Protein AF-A0A3A5LLG8-F1 (afdb_monomer_lite)

Organism: NCBI:txid70611

pLDDT: mean 81.17, std 17.52, range [29.86, 97.25]

Radius of gyration: 22.73 Å; chains: 1; bounding box: 65×47×62 Å

Secondary structure (DSSP, 8-state):
--EEEETTEEEEE--SS-SSTTSGGGS-GGGEEEPPP-TTS--EEEEHHHHHHHHHHHS---BTTSSS-BPPPHHHHHHHHHH-HHHHHHHHHHHHHHHHHHHHS-HHHHHHHHHHHHT-SSS---HHHHHHHHTTS-HHHHHHHHHTT--HHHHHHHHHHHHHHHHHHHS-HHHHHHHHTSTTHHHHHHHTT--S-HHHHTTS-GGGHHHHHHHHHHHHHHHHHHHHHHHHHHHHHSPPS-------PPPP------

Sequence (258 aa):
MPELQYKGEAVVVANEETTEADWVSDIPPRELFISNANPLGQRFAFSLAEIDAYVKEHNQLVNFYNIPRSAFSVSEMSELIQRSAVIARFIERFVHESQRSASLISAETIHHMAFLVNHSAQVIEDPLFIKEIKQKYTEEELEDLQDNGISIHDLGRGMAFQQFKTHYQTLSAEEQQAIDQFPGVPQQLQHYGLKNSLKTLFQLQGEACLGGSAGICREIIERIKLFERAKEALMQMTPADEVKDSDTEGTIRYRNAL

Structure (mmCIF, N/CA/C/O backbone):
data_AF-A0A3A5LLG8-F1
#
_entry.id   AF-A0A3A5LLG8-F1
#
loop_
_atom_site.group_PDB
_atom_site.id
_atom_site.type_symbol
_atom_site.label_atom_id
_atom_site.label_alt_id
_atom_site.label_comp_id
_atom_site.label_asym_id
_atom_site.label_entity_id
_atom_site.label_seq_id
_atom_site.pdbx_PDB_ins_code
_atom_site.Cartn_x
_atom_site.Cartn_y
_atom_site.Cartn_z
_atom_site.occupancy
_atom_site.B_iso_or_equiv
_atom_site.auth_seq_id
_atom_site.auth_comp_id
_atom_site.auth_asym_id
_atom_site.auth_atom_id
_atom_site.pdbx_PDB_model_num
ATOM 1 N N . MET A 1 1 ? -1.964 -19.333 -20.992 1.00 61.25 1 MET A N 1
ATOM 2 C CA . MET A 1 1 ? -1.078 -18.171 -21.202 1.00 61.25 1 MET A CA 1
ATOM 3 C C . MET A 1 1 ? 0.191 -18.696 -21.847 1.00 61.25 1 MET A C 1
ATOM 5 O O . MET A 1 1 ? 0.611 -19.777 -21.445 1.00 61.25 1 MET A O 1
ATOM 9 N N . PRO A 1 2 ? 0.734 -18.037 -22.877 1.00 66.62 2 PRO A N 1
ATOM 10 C CA . PRO A 1 2 ? 1.989 -18.466 -23.483 1.00 66.62 2 PRO A CA 1
ATOM 11 C C . PRO A 1 2 ? 3.121 -18.439 -22.451 1.00 66.62 2 PRO A C 1
ATOM 13 O O . PRO A 1 2 ? 3.115 -17.621 -21.531 1.00 66.62 2 PRO A O 1
ATOM 16 N N . GLU A 1 3 ? 4.073 -19.357 -22.600 1.00 69.94 3 GLU A N 1
ATOM 17 C CA . GLU A 1 3 ? 5.223 -19.497 -21.707 1.00 69.94 3 GLU A CA 1
ATOM 18 C C . GLU A 1 3 ? 6.526 -19.287 -22.481 1.00 69.94 3 GLU A C 1
ATOM 20 O O . GLU A 1 3 ? 6.691 -19.792 -23.595 1.00 69.94 3 GLU A O 1
ATOM 25 N N . LEU A 1 4 ? 7.476 -18.577 -21.875 1.00 76.19 4 LEU A N 1
ATOM 26 C CA . LEU A 1 4 ? 8.841 -18.439 -22.385 1.00 76.19 4 LEU A CA 1
ATOM 27 C C . LEU A 1 4 ? 9.844 -19.091 -21.433 1.00 76.19 4 LEU A C 1
ATOM 29 O O . LEU A 1 4 ? 9.579 -19.250 -20.243 1.00 76.19 4 LEU A O 1
ATOM 33 N N . GLN A 1 5 ? 11.008 -19.476 -21.956 1.00 77.31 5 GLN A N 1
ATOM 34 C CA . GLN A 1 5 ? 12.105 -20.001 -21.144 1.00 77.31 5 GLN A CA 1
ATOM 35 C C . GLN A 1 5 ? 13.053 -18.867 -20.761 1.00 77.31 5 GLN A C 1
ATOM 37 O O . GLN A 1 5 ? 13.704 -18.278 -21.626 1.00 77.31 5 GLN A O 1
ATOM 42 N N . TYR A 1 6 ? 13.176 -18.595 -19.466 1.00 72.00 6 TYR A N 1
ATOM 43 C CA . TYR A 1 6 ? 14.110 -17.608 -18.932 1.00 72.00 6 TYR A CA 1
ATOM 44 C C . TYR A 1 6 ? 14.954 -18.246 -17.837 1.00 72.00 6 TYR A C 1
ATOM 46 O O . TYR A 1 6 ? 14.428 -18.755 -16.854 1.00 72.00 6 TYR A O 1
ATOM 54 N N . LYS A 1 7 ? 16.279 -18.257 -18.028 1.00 77.69 7 LYS A N 1
ATOM 55 C CA . LYS A 1 7 ? 17.243 -18.878 -17.098 1.00 77.69 7 LYS A CA 1
ATOM 56 C C . LYS A 1 7 ? 16.903 -20.337 -16.725 1.00 77.69 7 LYS A C 1
ATOM 58 O O . LYS A 1 7 ? 17.224 -20.788 -15.634 1.00 77.69 7 LYS A O 1
ATOM 63 N N . GLY A 1 8 ? 16.293 -21.080 -17.653 1.00 75.38 8 GLY A N 1
ATOM 64 C CA . GLY A 1 8 ? 15.898 -22.481 -17.455 1.00 75.38 8 GLY A CA 1
ATOM 65 C C . GLY A 1 8 ? 14.559 -22.683 -16.738 1.00 75.38 8 GLY A C 1
ATOM 66 O O . GLY A 1 8 ? 14.197 -23.824 -16.465 1.00 75.38 8 GLY A O 1
ATOM 67 N N . GLU A 1 9 ? 13.824 -21.607 -16.453 1.00 76.19 9 GLU A N 1
ATOM 68 C CA . GLU A 1 9 ? 12.501 -21.646 -15.833 1.00 76.19 9 GLU A CA 1
ATOM 69 C C . GLU A 1 9 ? 11.419 -21.242 -16.844 1.00 76.19 9 GLU A C 1
ATOM 71 O O . GLU A 1 9 ? 11.635 -20.380 -17.703 1.00 76.19 9 GLU A O 1
ATOM 76 N N . ALA A 1 10 ? 10.247 -21.875 -16.739 1.00 78.69 10 ALA A N 1
ATOM 77 C CA . ALA A 1 10 ? 9.062 -21.472 -17.485 1.00 78.69 10 ALA A CA 1
ATOM 78 C C . ALA A 1 10 ? 8.481 -20.194 -16.866 1.00 78.69 10 ALA A C 1
ATOM 80 O O . ALA A 1 10 ? 8.235 -20.130 -15.661 1.00 78.69 10 ALA A O 1
ATOM 81 N N . VAL A 1 11 ? 8.275 -19.177 -17.696 1.00 75.56 11 VAL A N 1
ATOM 82 C CA . VAL A 1 11 ? 7.734 -17.878 -17.295 1.00 75.56 11 VAL A CA 1
ATOM 83 C C . VAL A 1 11 ? 6.425 -17.651 -18.020 1.00 75.56 11 VAL A C 1
ATOM 85 O O . VAL A 1 11 ? 6.377 -17.746 -19.247 1.00 75.56 11 VAL A O 1
ATOM 88 N N . VAL A 1 12 ? 5.381 -17.325 -17.262 1.00 76.50 12 VAL A N 1
ATOM 89 C CA . VAL A 1 12 ? 4.055 -17.037 -17.802 1.00 76.50 12 VAL A CA 1
ATOM 90 C C . VAL A 1 12 ? 4.061 -15.632 -18.380 1.00 76.50 12 VAL A C 1
ATOM 92 O O . VAL A 1 12 ? 4.369 -14.677 -17.674 1.00 76.50 12 VAL A O 1
ATOM 95 N N . VAL A 1 13 ? 3.710 -15.481 -19.651 1.00 71.81 13 VAL A N 1
ATOM 96 C CA . VAL A 1 13 ? 3.617 -14.153 -20.256 1.00 71.81 13 VAL A CA 1
ATOM 97 C C . VAL A 1 13 ? 2.194 -13.621 -20.093 1.00 71.81 13 VAL A C 1
ATOM 99 O O . VAL A 1 13 ? 1.228 -14.282 -20.487 1.00 71.81 13 VAL A O 1
ATOM 102 N N . ALA A 1 14 ? 2.075 -12.453 -19.468 1.00 70.12 14 ALA A N 1
ATOM 103 C CA . ALA A 1 14 ? 0.833 -11.805 -19.072 1.00 70.12 14 ALA A CA 1
ATOM 104 C C . ALA A 1 14 ? 0.675 -10.430 -19.740 1.00 70.12 14 ALA A C 1
ATOM 106 O O . ALA A 1 14 ? 1.663 -9.784 -20.083 1.00 70.12 14 ALA A O 1
ATOM 107 N N . ASN A 1 15 ? -0.582 -10.037 -19.952 1.00 66.81 15 ASN A N 1
ATOM 108 C CA . ASN A 1 15 ? -1.003 -8.763 -20.533 1.00 66.81 15 ASN A CA 1
ATOM 109 C C . ASN A 1 15 ? -2.365 -8.385 -19.911 1.00 66.81 15 ASN A C 1
ATOM 111 O O . ASN A 1 15 ? -3.280 -9.212 -19.963 1.00 66.81 15 ASN A O 1
ATOM 115 N N . GLU A 1 16 ? -2.517 -7.201 -19.310 1.00 61.72 16 GLU A N 1
ATOM 116 C CA . GLU A 1 16 ? -3.817 -6.648 -18.888 1.00 61.72 16 GLU A CA 1
ATOM 117 C C . GLU A 1 16 ? -4.637 -6.151 -20.095 1.00 61.72 16 GLU A C 1
ATOM 119 O O . GLU A 1 16 ? -5.866 -6.182 -20.036 1.00 61.72 16 GLU A O 1
ATOM 124 N N . GLU A 1 17 ? -4.007 -5.755 -21.210 1.00 49.59 17 GLU A N 1
ATOM 125 C CA . GLU A 1 17 ? -4.691 -5.075 -22.327 1.00 49.59 17 GLU A CA 1
ATOM 126 C C . GLU A 1 17 ? -5.349 -5.993 -23.374 1.00 49.59 17 GLU A C 1
ATOM 128 O O . GLU A 1 17 ? -6.098 -5.505 -24.221 1.00 49.59 17 GLU A O 1
ATOM 133 N N . THR A 1 18 ? -5.154 -7.316 -23.347 1.00 41.69 18 THR A N 1
ATOM 134 C CA . THR A 1 18 ? -5.745 -8.202 -24.369 1.00 41.69 18 THR A CA 1
ATOM 135 C C . THR A 1 18 ? -6.615 -9.294 -23.763 1.00 41.69 18 THR A C 1
ATOM 137 O O . THR A 1 18 ? -6.140 -10.328 -23.301 1.00 41.69 18 THR A O 1
ATOM 140 N N . THR A 1 19 ? -7.927 -9.106 -23.892 1.00 38.03 19 THR A N 1
ATOM 141 C CA . THR A 1 19 ? -8.942 -10.173 -23.835 1.00 38.03 19 THR A CA 1
ATOM 142 C C . THR A 1 19 ? -8.793 -11.206 -24.967 1.00 38.03 19 THR A C 1
ATOM 144 O O . THR A 1 19 ? -9.535 -12.185 -25.001 1.00 38.03 19 THR A O 1
ATOM 147 N N . GLU A 1 20 ? -7.812 -11.043 -25.858 1.00 37.66 20 GLU A N 1
ATOM 148 C CA . GLU A 1 20 ? -7.491 -11.965 -26.945 1.00 37.66 20 GLU A CA 1
ATOM 149 C C . GLU A 1 20 ? -6.100 -12.576 -26.728 1.00 37.66 20 GLU A C 1
ATOM 151 O O . GLU A 1 20 ? -5.102 -11.877 -26.575 1.00 37.66 20 GLU A O 1
ATOM 156 N N . ALA A 1 21 ? -6.029 -13.906 -26.703 1.00 41.78 21 ALA A N 1
ATOM 157 C CA . ALA A 1 21 ? -4.831 -14.683 -26.388 1.00 41.78 21 ALA A CA 1
ATOM 158 C C . ALA A 1 21 ? -3.701 -14.596 -27.443 1.00 41.78 21 ALA A C 1
ATOM 160 O O . ALA A 1 21 ? -2.666 -15.241 -27.273 1.00 41.78 21 ALA A O 1
ATOM 161 N N . ASP A 1 22 ? -3.874 -13.800 -28.501 1.00 40.59 22 ASP A N 1
ATOM 162 C CA . ASP A 1 22 ? -3.131 -13.945 -29.758 1.00 40.59 22 ASP A CA 1
ATOM 163 C C . ASP A 1 22 ? -1.940 -12.980 -29.951 1.00 40.59 22 ASP A C 1
ATOM 165 O O . ASP A 1 22 ? -1.273 -13.059 -30.973 1.00 40.59 22 ASP A O 1
ATOM 169 N N . TRP A 1 23 ? -1.612 -12.099 -28.994 1.00 51.88 23 TRP A N 1
ATOM 170 C CA . TRP A 1 23 ? -0.642 -11.001 -29.238 1.00 51.88 23 TRP A CA 1
ATOM 171 C C . TRP A 1 23 ? 0.602 -11.021 -28.341 1.00 51.88 23 TRP A C 1
ATOM 173 O O . TRP A 1 23 ? 1.495 -10.184 -28.453 1.00 51.88 23 TRP A O 1
ATOM 183 N N . VAL A 1 24 ? 0.695 -11.999 -27.444 1.00 52.72 24 VAL A N 1
ATOM 184 C CA . VAL A 1 24 ? 1.778 -12.073 -26.456 1.00 52.72 24 VAL A CA 1
ATOM 185 C C . VAL A 1 24 ? 3.057 -12.705 -27.037 1.00 52.72 24 VAL A C 1
ATOM 187 O O . VAL A 1 24 ? 4.159 -12.437 -26.560 1.00 52.72 24 VAL A O 1
ATOM 190 N N . SER A 1 25 ? 2.938 -13.507 -28.103 1.00 55.09 25 SER A N 1
ATOM 191 C CA . SER A 1 25 ? 4.073 -14.090 -28.839 1.00 55.09 25 SER A CA 1
ATOM 192 C C . SER A 1 25 ? 4.844 -13.085 -29.699 1.00 55.09 25 SER A C 1
ATOM 194 O O . SER A 1 25 ? 5.973 -13.381 -30.092 1.00 55.09 25 SER A O 1
ATOM 196 N N . ASP A 1 26 ? 4.260 -11.914 -29.965 1.00 63.91 26 ASP A N 1
ATOM 197 C CA . ASP A 1 26 ? 4.810 -10.921 -30.894 1.00 63.91 26 ASP A CA 1
ATOM 198 C C . ASP A 1 26 ? 5.627 -9.827 -30.195 1.00 63.91 26 ASP A C 1
ATOM 200 O O . ASP A 1 26 ? 6.306 -9.048 -30.865 1.00 63.91 26 ASP A O 1
ATOM 204 N N . ILE A 1 27 ? 5.612 -9.777 -28.857 1.00 66.94 27 ILE A N 1
ATOM 205 C CA . ILE A 1 27 ? 6.431 -8.827 -28.100 1.00 66.94 27 ILE A CA 1
ATOM 206 C C . ILE A 1 27 ? 7.894 -9.292 -28.158 1.00 66.94 27 ILE A C 1
ATOM 208 O O . ILE A 1 27 ? 8.220 -10.382 -27.668 1.00 66.94 27 ILE A O 1
ATOM 212 N N . PRO A 1 28 ? 8.816 -8.484 -28.711 1.00 72.25 28 PRO A N 1
ATOM 213 C CA . PRO A 1 28 ? 10.230 -8.829 -28.736 1.00 72.25 28 PRO A CA 1
ATOM 214 C C . PRO A 1 28 ? 10.766 -9.072 -27.313 1.00 72.25 28 PRO A C 1
ATOM 216 O O . PRO A 1 28 ? 10.485 -8.273 -26.422 1.00 72.25 28 PRO A O 1
ATOM 219 N N . PRO A 1 29 ? 11.621 -10.086 -27.067 1.00 71.62 29 PRO A N 1
ATOM 220 C CA . PRO A 1 29 ? 12.170 -10.363 -25.733 1.00 71.62 29 PRO A CA 1
ATOM 221 C C . PRO A 1 29 ? 12.794 -9.162 -25.023 1.00 71.62 29 PRO A C 1
ATOM 223 O O . PRO A 1 29 ? 12.688 -9.021 -23.811 1.00 71.62 29 PRO A O 1
ATOM 226 N N . ARG A 1 30 ? 13.431 -8.273 -25.790 1.00 77.06 30 ARG A N 1
ATOM 227 C CA . ARG A 1 30 ? 14.054 -7.041 -25.285 1.00 77.06 30 ARG A CA 1
ATOM 228 C C . ARG A 1 30 ? 13.042 -6.022 -24.741 1.00 77.06 30 ARG A C 1
ATOM 230 O O . ARG A 1 30 ? 13.437 -5.086 -24.054 1.00 77.06 30 ARG A O 1
ATOM 237 N N . GLU A 1 31 ? 11.767 -6.173 -25.081 1.00 80.31 31 GLU A N 1
ATOM 238 C CA . GLU A 1 31 ? 10.648 -5.315 -24.672 1.00 80.31 31 GLU A CA 1
ATOM 239 C C . GLU A 1 31 ? 9.836 -5.957 -23.535 1.00 80.31 31 GLU A C 1
ATOM 241 O O . GLU A 1 31 ? 9.027 -5.280 -22.905 1.00 80.31 31 GLU A O 1
ATOM 246 N N . LEU A 1 32 ? 10.112 -7.225 -23.203 1.00 84.00 32 LEU A N 1
ATOM 247 C CA . LEU A 1 32 ? 9.536 -7.908 -22.049 1.00 84.00 32 LEU A CA 1
ATOM 248 C C . LEU A 1 32 ? 10.326 -7.597 -20.779 1.00 84.00 32 LEU A C 1
ATOM 250 O O . LEU A 1 32 ? 11.553 -7.731 -20.733 1.00 84.00 32 LEU A O 1
ATOM 254 N N . PHE A 1 33 ? 9.620 -7.216 -19.727 1.00 86.69 33 PHE A N 1
ATOM 255 C CA . PHE A 1 33 ? 10.119 -7.221 -18.363 1.00 86.69 33 PHE A CA 1
ATOM 256 C C . PHE A 1 33 ? 9.709 -8.529 -17.686 1.00 86.69 33 PHE A C 1
ATOM 258 O O . PHE A 1 33 ? 8.577 -8.974 -17.853 1.00 86.69 33 PHE A O 1
ATOM 265 N N . ILE A 1 34 ? 10.623 -9.151 -16.940 1.00 85.12 34 ILE A N 1
ATOM 266 C CA . ILE A 1 34 ? 10.374 -10.427 -16.261 1.00 85.12 34 ILE A CA 1
ATOM 267 C C . ILE A 1 34 ? 10.455 -10.202 -14.759 1.00 85.12 34 ILE A C 1
ATOM 269 O O . ILE A 1 34 ? 11.513 -9.859 -14.235 1.00 85.12 34 ILE A O 1
ATOM 273 N N . SER A 1 35 ? 9.351 -10.449 -14.061 1.00 83.31 35 SER A N 1
ATOM 274 C CA . SER A 1 35 ? 9.301 -10.336 -12.613 1.00 83.31 35 SER A CA 1
ATOM 275 C C . SER A 1 35 ? 10.149 -11.407 -11.922 1.00 83.31 35 SER A C 1
ATOM 277 O O . SER A 1 35 ? 10.393 -12.522 -12.411 1.00 83.31 35 SER A O 1
ATOM 279 N N . ASN A 1 36 ? 10.541 -11.095 -10.698 1.00 84.12 36 ASN A N 1
ATOM 280 C CA . ASN A 1 36 ? 10.925 -12.087 -9.718 1.00 84.12 36 ASN A CA 1
ATOM 281 C C . ASN A 1 36 ? 9.776 -13.065 -9.471 1.00 84.12 36 ASN A C 1
ATOM 283 O O . ASN A 1 36 ? 8.605 -12.791 -9.752 1.00 84.12 36 ASN A O 1
ATOM 287 N N . ALA A 1 37 ? 10.144 -14.228 -8.941 1.00 81.62 37 ALA A N 1
ATOM 288 C CA . ALA A 1 37 ? 9.163 -15.208 -8.529 1.00 81.62 37 ALA A CA 1
ATOM 289 C C . ALA A 1 37 ? 8.302 -14.638 -7.390 1.00 81.62 37 ALA A C 1
ATOM 291 O O . ALA A 1 37 ? 8.824 -14.068 -6.427 1.00 81.62 37 ALA A O 1
ATOM 292 N N . ASN A 1 38 ? 6.987 -14.801 -7.498 1.00 77.75 38 ASN A N 1
ATOM 293 C CA . ASN A 1 38 ? 6.060 -14.516 -6.411 1.00 77.75 38 ASN A CA 1
ATOM 294 C C . ASN A 1 38 ? 6.224 -15.562 -5.274 1.00 77.75 38 ASN A C 1
ATOM 296 O O . ASN A 1 38 ? 6.971 -16.533 -5.427 1.00 77.75 38 ASN A O 1
ATOM 300 N N . PRO A 1 39 ? 5.519 -15.428 -4.134 1.00 73.75 39 PRO A N 1
ATOM 301 C CA . PRO A 1 39 ? 5.593 -16.405 -3.038 1.00 73.75 39 PRO A CA 1
ATOM 302 C C . PRO A 1 39 ? 5.204 -17.846 -3.415 1.00 73.75 39 PRO A C 1
ATOM 304 O O . PRO A 1 39 ? 5.531 -18.775 -2.683 1.00 73.75 39 PRO A O 1
ATOM 307 N N . LEU A 1 40 ? 4.517 -18.039 -4.546 1.00 78.62 40 LEU A N 1
ATOM 308 C CA . LEU A 1 40 ? 4.142 -19.346 -5.095 1.00 78.62 40 LEU A CA 1
ATOM 309 C C . LEU A 1 40 ? 5.187 -19.897 -6.081 1.00 78.62 40 LEU A C 1
ATOM 311 O O . LEU A 1 40 ? 4.968 -20.946 -6.684 1.00 78.62 40 LEU A O 1
ATOM 315 N N . GLY A 1 41 ? 6.311 -19.201 -6.273 1.00 79.00 41 GLY A N 1
ATOM 316 C CA . GLY A 1 41 ? 7.370 -19.590 -7.202 1.00 79.00 41 GLY A CA 1
ATOM 317 C C . GLY A 1 41 ? 7.078 -19.258 -8.669 1.00 79.00 41 GLY A C 1
ATOM 318 O O . GLY A 1 41 ? 7.818 -19.696 -9.544 1.00 79.00 41 GLY A O 1
ATOM 319 N N . GLN A 1 42 ? 6.018 -18.502 -8.963 1.00 78.31 42 GLN A N 1
ATOM 320 C CA . GLN A 1 42 ? 5.628 -18.168 -10.335 1.00 78.31 42 GLN A CA 1
ATOM 321 C C . GLN A 1 42 ? 6.293 -16.876 -10.799 1.00 78.31 42 GLN A C 1
ATOM 323 O O . GLN A 1 42 ? 6.337 -15.896 -10.054 1.00 78.31 42 GLN A O 1
ATOM 328 N N . ARG A 1 43 ? 6.759 -16.860 -12.050 1.00 81.81 43 ARG A N 1
ATOM 329 C CA . ARG A 1 43 ? 7.283 -15.667 -12.720 1.00 81.81 43 ARG A CA 1
ATOM 330 C C . ARG A 1 43 ? 6.334 -15.200 -13.804 1.00 81.81 43 ARG A C 1
ATOM 332 O O . ARG A 1 43 ? 5.780 -16.027 -14.534 1.00 81.81 43 ARG A O 1
ATOM 339 N N . PHE A 1 44 ? 6.257 -13.886 -13.952 1.00 80.25 44 PHE A N 1
ATOM 340 C CA . PHE A 1 44 ? 5.469 -13.242 -14.986 1.00 80.25 44 PHE A CA 1
ATOM 341 C C . PHE A 1 44 ? 6.372 -12.423 -15.900 1.00 80.25 44 PHE A C 1
ATOM 343 O O . PHE A 1 44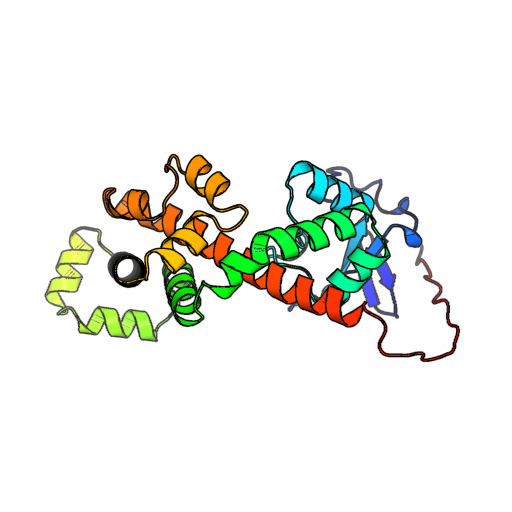 ? 7.299 -11.763 -15.437 1.00 80.25 44 PHE A O 1
ATOM 350 N N . ALA A 1 45 ? 6.106 -12.477 -17.198 1.00 80.75 45 ALA A N 1
ATOM 351 C CA . ALA A 1 45 ? 6.687 -11.579 -18.182 1.00 80.75 45 ALA A CA 1
ATOM 352 C C . ALA A 1 45 ? 5.596 -10.655 -18.721 1.00 80.75 45 ALA A C 1
ATOM 354 O O . ALA A 1 45 ? 4.503 -11.128 -19.015 1.00 80.75 45 ALA A O 1
ATOM 355 N N . PHE A 1 46 ? 5.883 -9.366 -18.857 1.00 80.62 46 PHE A N 1
ATOM 356 C CA . PHE A 1 46 ? 4.924 -8.362 -19.325 1.00 80.62 46 PHE A CA 1
ATOM 357 C C . PHE A 1 46 ? 5.616 -7.277 -20.142 1.00 80.62 46 PHE A C 1
ATOM 359 O O . PHE A 1 46 ? 6.836 -7.108 -20.079 1.00 80.62 46 PHE A O 1
ATOM 366 N N . SER A 1 47 ? 4.837 -6.564 -20.951 1.00 85.25 47 SER A N 1
ATOM 367 C CA . SER A 1 47 ? 5.356 -5.526 -21.839 1.00 85.25 47 SER A CA 1
ATOM 368 C C . SER A 1 47 ? 5.844 -4.320 -21.039 1.00 85.25 47 SER A C 1
ATOM 370 O O . SER A 1 47 ? 5.100 -3.751 -20.244 1.00 85.25 47 SER A O 1
ATOM 372 N N . LEU A 1 48 ? 7.072 -3.854 -21.284 1.00 85.50 48 LEU A N 1
ATOM 373 C CA . LEU A 1 48 ? 7.550 -2.605 -20.679 1.00 85.50 48 LEU A CA 1
ATOM 374 C C . LEU A 1 48 ? 6.683 -1.405 -21.097 1.00 85.50 48 LEU A C 1
ATOM 376 O O . LEU A 1 48 ? 6.464 -0.494 -20.302 1.00 85.50 48 LEU A O 1
ATOM 380 N N . ALA A 1 49 ? 6.153 -1.424 -22.325 1.00 86.50 49 ALA A N 1
ATOM 381 C CA . ALA A 1 49 ? 5.279 -0.368 -22.831 1.00 86.50 49 ALA A CA 1
ATOM 382 C C . ALA A 1 49 ? 3.946 -0.294 -22.069 1.00 86.50 49 ALA A C 1
ATOM 384 O O . ALA A 1 49 ? 3.401 0.793 -21.896 1.00 86.50 49 ALA A O 1
ATOM 385 N N . GLU A 1 50 ? 3.454 -1.431 -21.584 1.00 83.56 50 GLU A N 1
ATOM 386 C CA . GLU A 1 50 ? 2.239 -1.516 -20.776 1.00 83.56 50 GLU A CA 1
ATOM 387 C C . GLU A 1 50 ? 2.468 -0.929 -19.378 1.00 83.56 50 GLU A C 1
ATOM 389 O O . GLU A 1 50 ? 1.675 -0.119 -18.906 1.00 83.56 50 GLU A O 1
ATOM 394 N N . ILE A 1 51 ? 3.609 -1.237 -18.749 1.00 87.50 51 ILE A N 1
ATOM 395 C CA . ILE A 1 51 ? 3.990 -0.600 -17.479 1.00 87.50 51 ILE A CA 1
ATOM 396 C C . ILE A 1 51 ? 4.104 0.919 -17.671 1.00 87.50 51 ILE A C 1
ATOM 398 O O . ILE A 1 51 ? 3.603 1.693 -16.855 1.00 87.50 51 ILE A O 1
ATOM 402 N N . ASP A 1 52 ? 4.732 1.363 -18.763 1.00 89.00 52 ASP A N 1
ATOM 403 C CA . ASP A 1 52 ? 4.845 2.782 -19.106 1.00 89.00 52 ASP A CA 1
ATOM 404 C C . ASP A 1 52 ? 3.476 3.448 -19.295 1.00 89.00 52 ASP A C 1
ATOM 406 O O . ASP A 1 52 ? 3.287 4.590 -18.864 1.00 89.00 52 ASP A O 1
ATOM 410 N N . ALA A 1 53 ? 2.540 2.774 -19.968 1.00 88.31 53 ALA A N 1
ATOM 411 C CA . ALA A 1 53 ? 1.177 3.254 -20.172 1.00 88.31 53 ALA A CA 1
ATOM 412 C C . ALA A 1 53 ? 0.443 3.379 -18.833 1.00 88.31 53 ALA A C 1
ATOM 414 O O . ALA A 1 53 ? -0.057 4.461 -18.518 1.00 88.31 53 ALA A O 1
ATOM 415 N N . TYR A 1 54 ? 0.510 2.344 -17.994 1.00 87.81 54 TYR A N 1
ATOM 416 C CA . TYR A 1 54 ? -0.080 2.337 -16.658 1.00 87.81 54 TYR A CA 1
ATOM 417 C C . TYR A 1 54 ? 0.470 3.476 -15.783 1.00 87.81 54 TYR A C 1
ATOM 419 O O . TYR A 1 54 ? -0.287 4.209 -15.145 1.00 87.81 54 TYR A O 1
ATOM 427 N N . VAL A 1 55 ? 1.789 3.698 -15.791 1.00 89.94 55 VAL A N 1
ATOM 428 C CA . VAL A 1 55 ? 2.425 4.804 -15.053 1.00 89.94 55 VAL A CA 1
ATOM 429 C C . VAL A 1 55 ? 1.951 6.165 -15.569 1.00 89.94 55 VAL A C 1
ATOM 431 O O . VAL A 1 55 ? 1.727 7.074 -14.768 1.00 89.94 55 VAL A O 1
ATOM 434 N N . LYS A 1 56 ? 1.787 6.336 -16.886 1.00 88.56 56 LYS A N 1
ATOM 435 C CA . LYS A 1 56 ? 1.288 7.594 -17.470 1.00 88.56 56 LYS A CA 1
ATOM 436 C C . LYS A 1 56 ? -0.173 7.855 -17.116 1.00 88.56 56 LYS A C 1
ATOM 438 O O . LYS A 1 56 ? -0.509 9.002 -16.831 1.00 88.56 56 LYS A O 1
ATOM 443 N N . GLU A 1 57 ? -1.012 6.826 -17.154 1.00 88.12 57 GLU A N 1
ATOM 444 C CA . GLU A 1 57 ? -2.452 6.948 -16.925 1.00 88.12 57 GLU A CA 1
ATOM 445 C C . GLU A 1 57 ? -2.785 7.101 -15.440 1.00 88.12 57 GLU A C 1
ATOM 447 O O . GLU A 1 57 ? -3.526 8.003 -15.048 1.00 88.12 57 GLU A O 1
ATOM 452 N N . HIS A 1 58 ? -2.196 6.256 -14.595 1.00 84.44 58 HIS A N 1
ATOM 453 C CA . HIS A 1 58 ? -2.572 6.152 -13.187 1.00 84.44 58 HIS A CA 1
ATOM 454 C C . HIS A 1 58 ? -1.582 6.823 -12.235 1.00 84.44 58 HIS A C 1
ATOM 456 O O . HIS A 1 58 ? -1.875 6.949 -11.046 1.00 84.44 58 HIS A O 1
ATOM 462 N N . ASN A 1 59 ? -0.421 7.277 -12.725 1.00 85.50 59 ASN A N 1
ATOM 463 C CA . ASN A 1 59 ? 0.651 7.847 -11.899 1.00 85.50 59 ASN A CA 1
ATOM 464 C C . ASN A 1 59 ? 1.011 6.925 -10.717 1.00 85.50 59 ASN A C 1
ATOM 466 O O . ASN A 1 59 ? 1.132 7.355 -9.565 1.00 85.50 59 ASN A O 1
ATOM 470 N N . GLN A 1 60 ? 1.125 5.633 -11.016 1.00 85.62 60 GLN A N 1
ATOM 471 C CA . GLN A 1 60 ? 1.376 4.560 -10.064 1.00 85.62 60 GLN A CA 1
ATOM 472 C C . GLN A 1 60 ? 2.333 3.541 -10.676 1.00 85.62 60 GLN A C 1
ATOM 474 O O . GLN A 1 60 ? 2.246 3.246 -11.864 1.00 85.62 60 GLN A O 1
ATOM 479 N N . LEU A 1 61 ? 3.201 2.966 -9.841 1.00 88.50 61 LEU A N 1
ATOM 480 C CA . LEU A 1 61 ? 4.039 1.829 -10.207 1.00 88.50 61 LEU A CA 1
ATOM 481 C C . LEU A 1 61 ? 3.740 0.663 -9.262 1.00 88.50 61 LEU A C 1
ATOM 483 O O . LEU A 1 61 ? 4.180 0.650 -8.112 1.00 88.50 61 LEU A O 1
ATOM 487 N N . VAL A 1 62 ? 2.981 -0.310 -9.757 1.00 84.81 62 VAL A N 1
ATOM 488 C CA . VAL A 1 62 ? 2.589 -1.519 -9.027 1.00 84.81 62 VAL A CA 1
ATOM 489 C C . VAL A 1 62 ? 2.823 -2.739 -9.907 1.00 84.81 62 VAL A C 1
ATOM 491 O O . VAL A 1 62 ? 2.657 -2.677 -11.120 1.00 84.81 62 VAL A O 1
ATOM 494 N N . ASN A 1 63 ? 3.194 -3.857 -9.298 1.00 82.62 63 ASN A N 1
ATOM 495 C CA . ASN A 1 63 ? 3.193 -5.155 -9.949 1.00 82.62 63 ASN A CA 1
ATOM 496 C C . ASN A 1 63 ? 1.757 -5.695 -9.909 1.00 82.62 63 ASN A C 1
ATOM 498 O O . ASN A 1 63 ? 1.338 -6.332 -8.937 1.00 82.62 63 ASN A O 1
ATOM 502 N N . PHE A 1 64 ? 0.988 -5.371 -10.948 1.00 74.00 64 PHE A N 1
ATOM 503 C CA . PHE A 1 64 ? -0.420 -5.748 -11.070 1.00 74.00 64 PHE A CA 1
ATOM 504 C C . PHE A 1 64 ? -0.638 -7.227 -11.434 1.00 74.00 64 PHE A C 1
ATOM 506 O O . PHE A 1 64 ? -1.771 -7.700 -11.371 1.00 74.00 64 PHE A O 1
ATOM 513 N N . TYR A 1 65 ? 0.441 -7.970 -11.704 1.00 70.38 65 TYR A N 1
ATOM 514 C CA . TYR A 1 65 ? 0.430 -9.408 -11.991 1.00 70.38 65 TYR A CA 1
ATOM 515 C C . TYR A 1 65 ? 0.629 -10.296 -10.758 1.00 70.38 65 TYR A C 1
ATOM 517 O O . TYR A 1 65 ? 0.381 -11.500 -10.811 1.00 70.38 65 TYR A O 1
ATOM 525 N N . ASN A 1 66 ? 1.020 -9.712 -9.624 1.00 71.88 66 ASN A N 1
ATOM 526 C CA . ASN A 1 66 ? 0.960 -10.393 -8.338 1.00 71.88 66 ASN A CA 1
ATOM 527 C C . ASN A 1 66 ? -0.437 -10.236 -7.727 1.00 71.88 66 ASN A C 1
ATOM 529 O O . ASN A 1 66 ? -1.029 -9.159 -7.768 1.00 71.88 66 ASN A O 1
ATOM 533 N N . ILE A 1 67 ? -0.954 -11.308 -7.122 1.00 64.62 67 ILE A N 1
ATOM 534 C CA . ILE A 1 67 ? -2.169 -11.266 -6.302 1.00 64.62 67 ILE A CA 1
ATOM 535 C C . ILE A 1 67 ? -1.763 -11.597 -4.859 1.00 64.62 67 ILE A C 1
ATOM 537 O O . ILE A 1 67 ? -1.318 -12.719 -4.608 1.00 64.62 67 ILE A O 1
ATOM 541 N N . PRO A 1 68 ? -1.902 -10.654 -3.906 1.00 68.81 68 PRO A N 1
ATOM 542 C CA . PRO A 1 68 ? -2.380 -9.276 -4.077 1.00 68.81 68 PRO A CA 1
ATOM 543 C C . PRO A 1 68 ? -1.388 -8.386 -4.850 1.00 68.81 68 PRO A C 1
ATOM 545 O O . PRO A 1 68 ? -0.179 -8.621 -4.802 1.00 68.81 68 PRO A O 1
ATOM 548 N N . ARG A 1 69 ? -1.906 -7.342 -5.521 1.00 75.94 69 ARG A N 1
ATOM 549 C CA . ARG A 1 69 ? -1.080 -6.345 -6.223 1.00 75.94 69 ARG A CA 1
ATOM 550 C C . ARG A 1 69 ? -0.107 -5.717 -5.228 1.00 75.94 69 ARG A C 1
ATOM 552 O O . ARG A 1 69 ? -0.526 -5.263 -4.164 1.00 75.94 69 ARG A O 1
ATOM 559 N N . SER A 1 70 ? 1.177 -5.695 -5.565 1.00 76.12 70 SER A N 1
ATOM 560 C CA . SER A 1 70 ? 2.241 -5.241 -4.662 1.00 76.12 70 SER A CA 1
ATOM 561 C C . SER A 1 70 ? 3.196 -4.292 -5.369 1.00 76.12 70 SER A C 1
ATOM 563 O O . SER A 1 70 ? 3.294 -4.309 -6.591 1.00 76.12 70 SER A O 1
ATOM 565 N N . ALA A 1 71 ? 3.984 -3.514 -4.630 1.00 83.25 71 ALA A N 1
ATOM 566 C CA . ALA A 1 71 ? 5.150 -2.863 -5.226 1.00 83.25 71 ALA A CA 1
ATOM 567 C C . ALA A 1 71 ? 6.131 -3.913 -5.798 1.00 83.25 71 ALA A C 1
ATOM 569 O O . ALA A 1 71 ? 6.240 -5.025 -5.263 1.00 83.25 71 ALA A O 1
ATOM 570 N N . PHE A 1 72 ? 6.868 -3.542 -6.847 1.00 88.56 72 PHE A N 1
ATOM 571 C CA . PHE A 1 72 ? 8.019 -4.301 -7.357 1.00 88.56 72 PHE A CA 1
ATOM 572 C C . PHE A 1 72 ? 9.100 -4.461 -6.276 1.00 88.56 72 PHE A C 1
ATOM 574 O O . PHE A 1 72 ? 9.140 -3.691 -5.315 1.00 88.56 72 PHE A O 1
ATOM 581 N N . SER A 1 73 ? 9.962 -5.467 -6.369 1.00 89.94 73 SER A N 1
ATOM 582 C CA . SER A 1 73 ? 11.166 -5.568 -5.540 1.00 89.94 73 SER A CA 1
ATOM 583 C C . SER A 1 73 ? 12.173 -4.473 -5.909 1.00 89.94 73 SER A C 1
ATOM 585 O O . SER A 1 73 ? 12.061 -3.826 -6.947 1.00 89.94 73 SER A O 1
ATOM 587 N N . VAL A 1 74 ? 13.198 -4.287 -5.077 1.00 91.44 74 VAL A N 1
ATOM 588 C CA . VAL A 1 74 ? 14.277 -3.326 -5.357 1.00 91.44 74 VAL A CA 1
ATOM 589 C C . VAL A 1 74 ? 15.003 -3.671 -6.661 1.00 91.44 74 VAL A C 1
ATOM 591 O O . VAL A 1 74 ? 15.193 -2.799 -7.498 1.00 91.44 74 VAL A O 1
ATOM 594 N N . SER A 1 75 ? 15.336 -4.949 -6.881 1.00 90.12 75 SER A N 1
ATOM 595 C CA . SER A 1 75 ? 16.000 -5.392 -8.115 1.00 90.12 75 SER A CA 1
ATOM 596 C C . SER A 1 75 ? 15.142 -5.177 -9.362 1.00 90.12 75 SER A C 1
ATOM 598 O O . SER A 1 75 ? 15.652 -4.732 -10.387 1.00 90.12 75 SER A O 1
ATOM 600 N N . GLU A 1 76 ? 13.838 -5.440 -9.260 1.00 90.56 76 GLU A N 1
ATOM 601 C CA . GLU A 1 76 ? 12.874 -5.173 -10.326 1.00 90.56 76 GLU A CA 1
ATOM 602 C C . GLU A 1 76 ? 12.768 -3.675 -10.620 1.00 90.56 76 GLU A C 1
ATOM 604 O O . GLU A 1 76 ? 12.802 -3.279 -11.780 1.00 90.56 76 GLU A O 1
ATOM 609 N N . MET A 1 77 ? 12.688 -2.830 -9.586 1.00 92.19 77 MET A N 1
ATOM 610 C CA . MET A 1 77 ? 12.663 -1.377 -9.763 1.00 92.19 77 MET A CA 1
ATOM 611 C C . MET A 1 77 ? 13.939 -0.869 -10.433 1.00 92.19 77 MET A C 1
ATOM 613 O O . MET A 1 77 ? 13.839 -0.081 -11.368 1.00 92.19 77 MET A O 1
ATOM 617 N N . SER A 1 78 ? 15.117 -1.335 -10.011 1.00 91.75 78 SER A N 1
ATOM 618 C CA . SER A 1 78 ? 16.392 -0.953 -10.629 1.00 91.75 78 SER A CA 1
ATOM 619 C C . SER A 1 78 ? 16.420 -1.296 -12.120 1.00 91.75 78 SER A C 1
ATOM 621 O O . SER A 1 78 ? 16.788 -0.457 -12.940 1.00 91.75 78 SER A O 1
ATOM 623 N N . GLU A 1 79 ? 15.975 -2.498 -12.495 1.00 90.81 79 GLU A N 1
ATOM 624 C CA . GLU A 1 79 ? 15.875 -2.888 -13.905 1.00 90.81 79 GLU A CA 1
ATOM 625 C C . GLU A 1 79 ? 14.867 -2.010 -14.668 1.00 90.81 79 GLU A C 1
ATOM 627 O O . GLU A 1 79 ? 15.173 -1.520 -15.757 1.00 90.81 79 GLU A O 1
ATOM 632 N N . LEU A 1 80 ? 13.683 -1.759 -14.100 1.00 92.06 80 LEU A N 1
ATOM 633 C CA . LEU A 1 80 ? 12.658 -0.920 -14.730 1.00 92.06 80 LEU A CA 1
ATOM 634 C C . LEU A 1 80 ? 13.141 0.519 -14.960 1.00 92.06 80 LEU A C 1
ATOM 636 O O . LEU A 1 80 ? 12.901 1.079 -16.030 1.00 92.06 80 LEU A O 1
ATOM 640 N N . ILE A 1 81 ? 13.853 1.106 -13.994 1.00 92.88 81 ILE A N 1
ATOM 641 C CA . ILE A 1 81 ? 14.432 2.454 -14.104 1.00 92.88 81 ILE A CA 1
ATOM 642 C C . ILE A 1 81 ? 15.494 2.493 -15.212 1.00 92.88 81 ILE A C 1
ATOM 644 O O . ILE A 1 81 ? 15.523 3.440 -15.994 1.00 92.88 81 ILE A O 1
ATOM 648 N N . GLN A 1 82 ? 16.341 1.463 -15.332 1.00 91.00 82 GLN A N 1
ATOM 649 C CA . GLN A 1 82 ? 17.353 1.388 -16.397 1.00 91.00 82 GLN A CA 1
ATOM 650 C C . GLN A 1 82 ? 16.736 1.251 -17.792 1.00 91.00 82 GLN A C 1
ATOM 652 O O . GLN A 1 82 ? 17.282 1.769 -18.767 1.00 91.00 82 GLN A O 1
ATOM 657 N N . ARG A 1 83 ? 15.610 0.539 -17.900 1.00 89.94 83 ARG A N 1
ATOM 658 C CA . ARG A 1 83 ? 14.995 0.200 -19.189 1.00 89.94 83 ARG A CA 1
ATOM 659 C C . ARG A 1 83 ? 13.963 1.220 -19.668 1.00 89.94 83 ARG A C 1
ATOM 661 O O . ARG A 1 83 ? 13.712 1.274 -20.870 1.00 89.94 83 ARG A O 1
ATOM 668 N N . SER A 1 84 ? 13.386 2.036 -18.780 1.00 92.50 84 SER A N 1
ATOM 669 C CA . SER A 1 84 ? 12.364 3.028 -19.138 1.00 92.50 84 SER A CA 1
ATOM 670 C C . SER A 1 84 ? 12.633 4.418 -18.559 1.00 92.50 84 SER A C 1
ATOM 672 O O . SER A 1 84 ? 12.565 4.656 -17.353 1.00 92.50 84 SER A O 1
ATOM 674 N N . ALA A 1 85 ? 12.786 5.397 -19.455 1.00 93.81 85 ALA A N 1
ATOM 675 C CA . ALA A 1 85 ? 12.852 6.813 -19.095 1.00 93.81 85 ALA A CA 1
ATOM 676 C C . ALA A 1 85 ? 11.518 7.371 -18.553 1.00 93.81 85 ALA A C 1
ATOM 678 O O . ALA A 1 85 ? 11.492 8.445 -17.948 1.00 93.81 85 ALA A O 1
ATOM 679 N N . VAL A 1 86 ? 10.384 6.707 -18.807 1.00 94.38 86 VAL A N 1
ATOM 680 C CA . VAL A 1 86 ? 9.086 7.081 -18.219 1.00 94.38 86 VAL A CA 1
ATOM 681 C C . VAL A 1 86 ? 9.069 6.676 -16.750 1.00 94.38 86 VAL A C 1
ATOM 683 O O . VAL A 1 86 ? 8.788 7.522 -15.900 1.00 94.38 86 VAL A O 1
ATOM 686 N N . ILE A 1 87 ? 9.434 5.426 -16.458 1.00 94.12 87 ILE A N 1
ATOM 687 C CA . ILE A 1 87 ? 9.485 4.896 -15.091 1.00 94.12 87 ILE A CA 1
ATOM 688 C C . ILE A 1 87 ? 10.556 5.618 -14.275 1.00 94.12 87 ILE A C 1
ATOM 690 O O . ILE A 1 87 ? 10.267 6.038 -13.157 1.00 94.12 87 ILE A O 1
ATOM 694 N N . ALA A 1 88 ? 11.746 5.847 -14.839 1.00 94.19 88 ALA A N 1
ATOM 695 C CA . ALA A 1 88 ? 12.817 6.584 -14.167 1.00 94.19 88 ALA A CA 1
ATOM 696 C C . ALA A 1 88 ? 12.353 7.971 -13.697 1.00 94.19 88 ALA A C 1
ATOM 698 O O . ALA A 1 88 ? 12.415 8.277 -12.508 1.00 94.19 88 ALA A O 1
ATOM 699 N N . ARG A 1 89 ? 11.772 8.773 -14.602 1.00 94.56 89 ARG A N 1
ATOM 700 C CA . ARG A 1 89 ? 11.245 10.105 -14.258 1.00 94.56 89 ARG A CA 1
ATOM 701 C C . ARG A 1 89 ? 10.109 10.047 -13.242 1.00 94.56 89 ARG A C 1
ATOM 703 O O . ARG A 1 89 ? 10.008 10.933 -12.397 1.00 94.56 89 ARG A O 1
ATOM 710 N N . PHE A 1 90 ? 9.235 9.042 -13.334 1.00 94.94 90 PHE A N 1
ATOM 711 C CA . PHE A 1 90 ? 8.185 8.832 -12.339 1.00 94.94 90 PHE A CA 1
ATOM 712 C C . PHE A 1 90 ? 8.790 8.578 -10.955 1.00 94.94 90 PHE A C 1
ATOM 714 O O . PHE A 1 90 ? 8.394 9.245 -10.003 1.00 94.94 90 PHE A O 1
ATOM 721 N N . ILE A 1 91 ? 9.760 7.666 -10.855 1.00 94.56 91 ILE A N 1
ATOM 722 C CA . ILE A 1 91 ? 10.406 7.287 -9.597 1.00 94.56 91 ILE A CA 1
ATOM 723 C C . ILE A 1 91 ? 11.184 8.456 -8.990 1.00 94.56 91 ILE A C 1
ATOM 725 O O . ILE A 1 91 ? 10.993 8.756 -7.814 1.00 94.56 91 ILE A O 1
ATOM 729 N N . GLU A 1 92 ? 11.996 9.159 -9.779 1.00 94.06 92 GLU A N 1
ATOM 730 C CA . GLU A 1 92 ? 12.740 10.341 -9.323 1.00 94.06 92 GLU A CA 1
ATOM 731 C C . GLU A 1 92 ? 11.801 11.411 -8.755 1.00 94.06 92 GLU A C 1
ATOM 733 O O . GLU A 1 92 ? 12.001 11.905 -7.642 1.00 94.06 92 GLU A O 1
ATOM 738 N N . ARG A 1 93 ? 10.727 11.726 -9.492 1.00 94.06 93 ARG A N 1
ATOM 739 C CA . ARG A 1 93 ? 9.702 12.673 -9.044 1.00 94.06 93 ARG A CA 1
ATOM 740 C C . ARG A 1 93 ? 9.006 12.181 -7.778 1.00 94.06 93 ARG A C 1
ATOM 742 O O . ARG A 1 93 ? 8.869 12.948 -6.831 1.00 94.06 93 ARG A O 1
ATOM 749 N N . PHE A 1 94 ? 8.585 10.918 -7.748 1.00 93.62 94 PHE A N 1
ATOM 750 C CA . PHE A 1 94 ? 7.866 10.335 -6.619 1.00 93.62 94 PHE A CA 1
ATOM 751 C C . PHE A 1 94 ? 8.707 10.347 -5.340 1.00 93.62 94 PHE A C 1
ATOM 753 O O . PHE A 1 94 ? 8.202 10.735 -4.287 1.00 93.62 94 PHE A O 1
ATOM 760 N N . VAL A 1 95 ? 9.989 9.981 -5.424 1.00 94.25 95 VAL A N 1
ATOM 761 C CA . VAL A 1 95 ? 10.925 10.044 -4.293 1.00 94.25 95 VAL A CA 1
ATOM 762 C C . VAL A 1 95 ? 11.082 11.485 -3.818 1.00 94.25 95 VAL A C 1
ATOM 764 O O . VAL A 1 95 ? 10.930 11.749 -2.627 1.00 94.25 95 VAL A O 1
ATOM 767 N N . HIS A 1 96 ? 11.304 12.431 -4.733 1.00 93.69 96 HIS A N 1
ATOM 768 C CA . HIS A 1 96 ? 11.445 13.846 -4.390 1.00 93.69 96 HIS A CA 1
ATOM 769 C C . HIS A 1 96 ? 10.193 14.418 -3.698 1.00 93.69 96 HIS A C 1
ATOM 771 O O . HIS A 1 96 ? 10.300 15.093 -2.675 1.00 93.69 96 HIS A O 1
ATOM 777 N N . GLU A 1 97 ? 9.000 14.131 -4.222 1.00 92.81 97 GLU A N 1
ATOM 778 C CA . GLU A 1 97 ? 7.722 14.598 -3.665 1.00 92.81 97 GLU A CA 1
ATOM 779 C C . GLU A 1 97 ? 7.378 13.929 -2.326 1.00 92.81 97 GLU A C 1
ATOM 781 O O . GLU A 1 97 ? 6.807 14.570 -1.442 1.00 92.81 97 GLU A O 1
ATOM 786 N N . SER A 1 98 ? 7.744 12.657 -2.150 1.00 92.94 98 SER A N 1
ATOM 787 C CA . SER A 1 98 ? 7.400 11.877 -0.954 1.00 92.94 98 SER A CA 1
ATOM 788 C C . SER A 1 98 ? 8.376 12.082 0.203 1.00 92.94 98 SER A C 1
ATOM 790 O O . SER A 1 98 ? 7.985 11.902 1.355 1.00 92.94 98 SER A O 1
ATOM 792 N N . GLN A 1 99 ? 9.625 12.479 -0.071 1.00 93.12 99 GLN A N 1
ATOM 793 C CA . GLN A 1 99 ? 10.731 12.508 0.896 1.00 93.12 99 GLN A CA 1
ATOM 794 C C . GLN A 1 99 ? 10.379 13.218 2.208 1.00 93.12 99 GLN A C 1
ATOM 796 O O . GLN A 1 99 ? 10.669 12.705 3.289 1.00 93.12 99 GLN A O 1
ATOM 801 N N . ARG A 1 100 ? 9.755 14.400 2.121 1.00 91.00 100 ARG A N 1
ATOM 802 C CA . ARG A 1 100 ? 9.395 15.186 3.307 1.00 91.00 100 ARG A CA 1
ATOM 803 C C . ARG A 1 100 ? 8.338 14.465 4.135 1.00 91.00 100 ARG A C 1
ATOM 805 O O . ARG A 1 100 ? 8.544 14.256 5.325 1.00 91.00 100 ARG A O 1
ATOM 812 N N . SER A 1 101 ? 7.227 14.083 3.514 1.00 93.06 101 SER A N 1
ATOM 813 C CA . SER A 1 101 ? 6.118 13.464 4.234 1.00 93.06 101 SER A CA 1
ATOM 814 C C . SER A 1 101 ? 6.504 12.090 4.787 1.00 93.06 101 SER A C 1
ATOM 816 O O . SER A 1 101 ? 6.217 11.807 5.942 1.00 93.06 101 SER A O 1
ATOM 818 N N . ALA A 1 102 ? 7.244 11.279 4.024 1.00 92.69 102 ALA A N 1
ATOM 819 C CA . ALA A 1 102 ? 7.700 9.959 4.463 1.00 92.69 102 ALA A CA 1
ATOM 820 C C . ALA A 1 102 ? 8.597 10.050 5.705 1.00 92.69 102 ALA A C 1
ATOM 822 O O . ALA A 1 102 ? 8.467 9.242 6.614 1.00 92.69 102 ALA A O 1
ATOM 823 N N . SER A 1 103 ? 9.453 11.076 5.783 1.00 93.25 103 SER A N 1
ATOM 824 C CA . SER A 1 103 ? 10.334 11.286 6.941 1.00 93.25 103 SER A CA 1
ATOM 825 C C . SER A 1 103 ? 9.613 11.701 8.227 1.00 93.25 103 SER A C 1
ATOM 827 O O . SER A 1 103 ? 10.178 11.566 9.309 1.00 93.25 103 SER A O 1
ATOM 829 N N . LEU A 1 104 ? 8.389 12.224 8.111 1.00 95.88 104 LEU A N 1
ATOM 830 C CA . LEU A 1 104 ? 7.591 12.701 9.241 1.00 95.88 104 LEU A CA 1
ATOM 831 C C . LEU A 1 104 ? 6.613 11.643 9.758 1.00 95.88 104 LEU A C 1
ATOM 833 O O . LEU A 1 104 ? 6.140 11.770 10.882 1.00 95.88 104 LEU A O 1
ATOM 837 N N . ILE A 1 105 ? 6.299 10.620 8.957 1.00 96.06 105 ILE A N 1
ATOM 838 C CA . ILE A 1 105 ? 5.401 9.539 9.365 1.00 96.06 105 ILE A CA 1
ATOM 839 C C . ILE A 1 105 ? 6.205 8.509 10.155 1.00 96.06 105 ILE A C 1
ATOM 841 O O . ILE A 1 105 ? 7.091 7.840 9.625 1.00 96.06 105 ILE A O 1
ATOM 845 N N . SER A 1 106 ? 5.893 8.379 11.440 1.00 95.62 106 SER A N 1
ATOM 846 C CA . SER A 1 106 ? 6.608 7.482 12.340 1.00 95.62 106 SER A CA 1
ATOM 847 C C . SER A 1 106 ? 6.303 6.008 12.061 1.00 95.62 106 SER A C 1
ATOM 849 O O . SER A 1 106 ? 5.219 5.633 11.607 1.00 95.62 106 SER A O 1
ATOM 851 N N . ALA A 1 107 ? 7.251 5.135 12.409 1.00 95.56 107 ALA A N 1
ATOM 852 C CA . ALA A 1 107 ? 7.054 3.687 12.335 1.00 95.56 107 ALA A CA 1
ATOM 853 C C . ALA A 1 107 ? 5.877 3.208 13.210 1.00 95.56 107 ALA A C 1
ATOM 855 O O . ALA A 1 107 ? 5.171 2.273 12.836 1.00 95.56 107 ALA A O 1
ATOM 856 N N . GLU A 1 108 ? 5.637 3.872 14.344 1.00 97.25 108 GLU A N 1
ATOM 857 C CA . GLU A 1 108 ? 4.489 3.617 15.218 1.00 97.25 108 GLU A CA 1
ATOM 858 C C . GLU A 1 108 ? 3.165 3.931 14.508 1.00 97.25 108 GLU A C 1
ATOM 860 O O . GLU A 1 108 ? 2.252 3.106 14.497 1.00 97.25 108 GLU A O 1
ATOM 865 N N . THR A 1 109 ? 3.078 5.065 13.809 1.00 97.19 109 THR A N 1
ATOM 866 C CA . THR A 1 109 ? 1.917 5.388 12.970 1.00 97.19 109 THR A CA 1
ATOM 867 C C . THR A 1 109 ? 1.678 4.340 11.890 1.00 97.19 109 THR A C 1
ATOM 869 O O . THR A 1 109 ? 0.540 3.902 11.712 1.00 97.19 109 THR A O 1
ATOM 872 N N . ILE A 1 110 ? 2.729 3.870 11.213 1.00 96.31 110 ILE A N 1
ATOM 873 C CA . ILE A 1 110 ? 2.609 2.785 10.227 1.00 96.31 110 ILE A CA 1
ATOM 874 C C . ILE A 1 110 ? 2.113 1.491 10.867 1.00 96.31 110 ILE A C 1
ATOM 876 O O . ILE A 1 110 ? 1.271 0.808 10.283 1.00 96.31 110 ILE A O 1
ATOM 880 N N . HIS A 1 111 ? 2.574 1.170 12.075 1.00 96.44 111 HIS A N 1
ATOM 881 C CA . HIS A 1 111 ? 2.090 0.015 12.821 1.00 96.44 111 HIS A CA 1
ATOM 882 C C . HIS A 1 111 ? 0.589 0.122 13.120 1.00 96.44 111 HIS A C 1
ATOM 884 O O . HIS A 1 111 ? -0.158 -0.810 12.824 1.00 96.44 111 HIS A O 1
ATOM 890 N N . HIS A 1 112 ? 0.119 1.271 13.611 1.00 96.19 112 HIS A N 1
ATOM 891 C CA . HIS A 1 112 ? -1.305 1.492 13.874 1.00 96.19 112 HIS A CA 1
ATOM 892 C C . HIS A 1 112 ? -2.165 1.481 12.597 1.00 96.19 112 HIS A C 1
ATOM 894 O O . HIS A 1 112 ? -3.282 0.957 12.612 1.00 96.19 112 HIS A O 1
ATOM 900 N N . MET A 1 113 ? -1.652 1.998 11.475 1.00 96.00 113 MET A N 1
ATOM 901 C CA . MET A 1 113 ? -2.314 1.881 10.169 1.00 96.00 113 MET A CA 1
ATOM 902 C C . MET A 1 113 ? -2.422 0.417 9.731 1.00 96.00 113 MET A C 1
ATOM 904 O O . MET A 1 113 ? -3.491 -0.025 9.311 1.00 96.00 113 MET A O 1
ATOM 908 N N . ALA A 1 114 ? -1.334 -0.351 9.842 1.00 95.06 114 ALA A N 1
ATOM 909 C CA . ALA A 1 114 ? -1.307 -1.760 9.457 1.00 95.06 114 ALA A CA 1
ATOM 910 C C . ALA A 1 114 ? -2.248 -2.589 10.335 1.00 95.06 114 ALA A C 1
ATOM 912 O O . ALA A 1 114 ? -2.986 -3.435 9.832 1.00 95.06 114 ALA A O 1
ATOM 913 N N . PHE A 1 115 ? -2.280 -2.289 11.631 1.00 95.00 115 PHE A N 1
ATOM 914 C CA . PHE A 1 115 ? -3.206 -2.891 12.573 1.00 95.00 115 PHE A CA 1
ATOM 915 C C . PHE A 1 115 ? -4.665 -2.664 12.165 1.00 95.00 115 PHE A C 1
ATOM 917 O O . PHE A 1 115 ? -5.428 -3.627 12.092 1.00 95.00 115 PHE A O 1
ATOM 924 N N . LEU A 1 116 ? -5.049 -1.426 11.832 1.00 94.38 116 LEU A N 1
ATOM 925 C CA . LEU A 1 116 ? -6.388 -1.130 11.321 1.00 94.38 116 LEU A CA 1
ATOM 926 C C . LEU A 1 116 ? -6.686 -1.914 10.038 1.00 94.38 116 LEU A C 1
ATOM 928 O O . LEU A 1 116 ? -7.749 -2.518 9.925 1.00 94.38 116 LEU A O 1
ATOM 932 N N . VAL A 1 117 ? -5.759 -1.921 9.077 1.00 92.81 117 VAL A N 1
ATOM 933 C CA . VAL A 1 117 ? -5.937 -2.625 7.798 1.00 92.81 117 VAL A CA 1
ATOM 934 C C . VAL A 1 117 ? -6.183 -4.117 8.024 1.00 92.81 117 VAL A C 1
ATOM 936 O O . VAL A 1 117 ? -7.153 -4.648 7.479 1.00 92.81 117 VAL A O 1
ATOM 939 N N . ASN A 1 118 ? -5.375 -4.766 8.862 1.00 91.75 118 ASN A N 1
ATOM 940 C CA . ASN A 1 118 ? -5.469 -6.200 9.152 1.00 91.75 118 ASN A CA 1
ATOM 941 C C . ASN A 1 118 ? -6.775 -6.580 9.867 1.00 91.75 118 ASN A C 1
ATOM 943 O O . ASN A 1 118 ? -7.295 -7.671 9.654 1.00 91.75 118 ASN A O 1
ATOM 947 N N . HIS A 1 119 ? -7.341 -5.667 10.658 1.00 92.56 119 HIS A N 1
ATOM 948 C CA . HIS A 1 119 ? -8.553 -5.903 11.450 1.00 92.56 119 HIS A CA 1
ATOM 949 C C . HIS A 1 119 ? -9.800 -5.201 10.887 1.00 92.56 119 HIS A C 1
ATOM 951 O O . HIS A 1 119 ? -10.806 -5.060 11.580 1.00 92.56 119 HIS A O 1
ATOM 957 N N . SER A 1 120 ? -9.750 -4.745 9.631 1.00 89.56 120 SER A N 1
ATOM 958 C CA . SER A 1 120 ? -10.872 -4.062 8.967 1.00 89.56 120 SER A CA 1
ATOM 959 C C . SER A 1 120 ? -11.806 -4.994 8.187 1.00 89.56 120 SER A C 1
ATOM 961 O O . SER A 1 120 ? -12.920 -4.589 7.835 1.00 89.56 120 SER A O 1
ATOM 963 N N . ALA A 1 121 ? -11.360 -6.225 7.912 1.00 85.56 121 ALA A N 1
ATOM 964 C CA . ALA A 1 121 ? -12.112 -7.232 7.171 1.00 85.56 121 ALA A CA 1
ATOM 965 C C . ALA A 1 121 ? -13.379 -7.675 7.921 1.00 85.56 121 ALA A C 1
ATOM 967 O O . ALA A 1 121 ? -13.452 -7.582 9.144 1.00 85.56 121 ALA A O 1
ATOM 968 N N . GLN A 1 122 ? -14.376 -8.178 7.182 1.00 83.44 122 GLN A N 1
ATOM 969 C CA . GLN A 1 122 ? -15.617 -8.708 7.771 1.00 83.44 122 GLN A CA 1
ATOM 970 C C . GLN A 1 122 ? -15.349 -9.881 8.720 1.00 83.44 122 GLN A C 1
ATOM 972 O O . GLN A 1 122 ? -16.027 -10.022 9.731 1.00 83.44 122 GLN A O 1
ATOM 977 N N . VAL A 1 123 ? -14.343 -10.695 8.399 1.00 86.56 123 VAL A N 1
ATOM 978 C CA . VAL A 1 123 ? -13.866 -11.788 9.241 1.00 86.56 123 VAL A CA 1
ATOM 979 C C . VAL A 1 123 ? -12.432 -11.476 9.633 1.00 86.56 123 VAL A C 1
ATOM 981 O O . VAL A 1 123 ? -11.587 -11.219 8.779 1.00 86.56 123 VAL A O 1
ATOM 984 N N . ILE A 1 124 ? -12.176 -11.481 10.936 1.00 89.31 124 ILE A N 1
ATOM 985 C CA . ILE A 1 124 ? -10.843 -11.291 11.504 1.00 89.31 124 ILE A CA 1
ATOM 986 C C . ILE A 1 124 ? -10.247 -12.668 11.786 1.00 89.31 124 ILE A C 1
ATOM 988 O O . ILE A 1 124 ? -10.821 -13.440 12.554 1.00 89.31 124 ILE A O 1
ATOM 992 N N . GLU A 1 125 ? -9.092 -12.945 11.185 1.00 90.69 125 GLU A N 1
ATOM 993 C CA . GLU A 1 125 ? -8.409 -14.241 11.281 1.00 90.69 125 GLU A CA 1
ATOM 994 C C . GLU A 1 125 ? -7.439 -14.344 12.468 1.00 90.69 125 GLU A C 1
ATOM 996 O O . GLU A 1 125 ? -6.970 -15.439 12.762 1.00 90.69 125 GLU A O 1
ATOM 1001 N N . ASP A 1 126 ? -7.146 -13.243 13.170 1.00 91.56 126 ASP A N 1
ATOM 1002 C CA . ASP A 1 126 ? -6.232 -13.233 14.319 1.00 91.56 126 ASP A CA 1
ATOM 1003 C C . ASP A 1 126 ? -6.908 -13.818 15.583 1.00 91.56 126 ASP A C 1
ATOM 1005 O O . A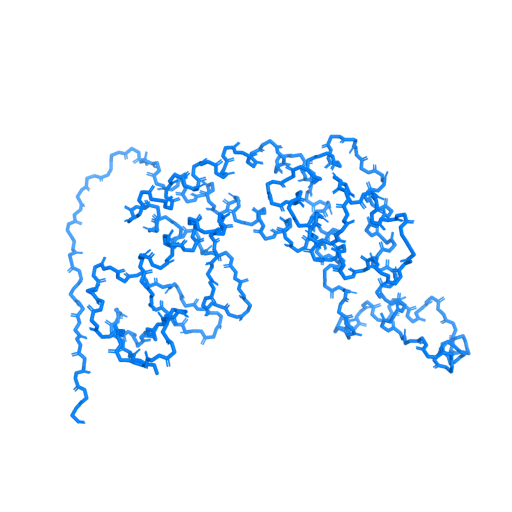SP A 1 126 ? -7.760 -13.163 16.200 1.00 91.56 126 ASP A O 1
ATOM 1009 N N . PRO A 1 127 ? -6.535 -15.039 16.024 1.00 92.31 127 PRO A N 1
ATOM 1010 C CA . PRO A 1 127 ? -7.176 -15.685 17.164 1.00 92.31 127 PRO A CA 1
ATOM 1011 C C . PRO A 1 127 ? -6.799 -15.040 18.503 1.00 92.31 127 PRO A C 1
ATOM 1013 O O . PRO A 1 127 ? -7.579 -15.119 19.457 1.00 92.31 127 PRO A O 1
ATOM 1016 N N . LEU A 1 128 ? -5.618 -14.418 18.600 1.00 93.94 128 LEU A N 1
ATOM 1017 C CA . LEU A 1 128 ? -5.181 -13.732 19.814 1.00 93.94 128 LEU A CA 1
ATOM 1018 C C . LEU A 1 128 ? -5.991 -12.454 19.993 1.00 93.94 128 LEU A C 1
ATOM 1020 O O . LEU A 1 128 ? -6.533 -12.226 21.073 1.00 93.94 128 LEU A O 1
ATOM 1024 N N . PHE A 1 129 ? -6.181 -11.700 18.915 1.00 93.75 129 PHE A N 1
ATOM 1025 C CA . PHE A 1 129 ? -7.001 -10.497 18.935 1.00 93.75 129 PHE A CA 1
ATOM 1026 C C . PHE A 1 129 ? -8.467 -10.786 19.283 1.00 93.75 129 PHE A C 1
ATOM 1028 O O . PHE A 1 129 ? -9.057 -10.122 20.137 1.00 93.75 129 PHE A O 1
ATOM 1035 N N . ILE A 1 130 ? -9.058 -11.832 18.695 1.00 93.75 130 ILE A N 1
ATOM 1036 C CA . ILE A 1 130 ? -10.423 -12.261 19.044 1.00 93.75 130 ILE A CA 1
ATOM 1037 C C . ILE A 1 130 ? -10.525 -12.645 20.523 1.00 93.75 130 ILE A C 1
ATOM 1039 O O . ILE A 1 130 ? -11.510 -12.307 21.184 1.00 93.75 130 ILE A O 1
ATOM 1043 N N . LYS A 1 131 ? -9.511 -13.323 21.069 1.00 93.62 131 LYS A N 1
ATOM 1044 C CA . LYS A 1 131 ? -9.467 -13.661 22.494 1.00 93.62 131 LYS A CA 1
ATOM 1045 C C . LYS A 1 131 ? -9.409 -12.409 23.372 1.00 93.62 131 LYS A C 1
ATOM 1047 O O . LYS A 1 131 ? -10.131 -12.354 24.364 1.00 93.62 131 LYS A O 1
ATOM 1052 N N . GLU A 1 132 ? -8.601 -11.416 23.012 1.00 92.75 132 GLU A N 1
ATOM 1053 C CA . GLU A 1 132 ? -8.519 -10.140 23.736 1.00 92.75 132 GLU A CA 1
ATOM 1054 C C . GLU A 1 132 ? -9.852 -9.389 23.744 1.00 92.75 132 GLU A C 1
ATOM 1056 O O . GLU A 1 132 ? -10.223 -8.815 24.766 1.00 92.75 132 GLU A O 1
ATOM 1061 N N . ILE A 1 133 ? -10.602 -9.414 22.638 1.00 92.25 133 ILE A N 1
ATOM 1062 C CA . ILE A 1 133 ? -11.937 -8.801 22.585 1.00 92.25 133 ILE A CA 1
ATOM 1063 C C . ILE A 1 133 ? -12.888 -9.548 23.512 1.00 92.25 133 ILE A C 1
ATOM 1065 O O . ILE A 1 133 ? -13.537 -8.916 24.338 1.00 92.25 133 ILE A O 1
ATOM 1069 N N . LYS A 1 134 ? -12.936 -10.884 23.430 1.00 93.31 134 LYS A N 1
ATOM 1070 C CA . LYS A 1 134 ? -13.810 -11.705 24.286 1.00 93.31 134 LYS A CA 1
ATOM 1071 C C . LYS A 1 134 ? -13.560 -11.472 25.774 1.00 93.31 134 LYS A C 1
ATOM 1073 O O . LYS A 1 134 ? -14.496 -11.522 26.549 1.00 93.31 134 LYS A O 1
ATOM 1078 N N . GLN A 1 135 ? -12.326 -11.171 26.178 1.00 94.94 135 GLN A N 1
ATOM 1079 C CA . GLN A 1 135 ? -11.992 -10.869 27.575 1.00 94.94 135 GLN A CA 1
ATOM 1080 C C . GLN A 1 135 ? -12.578 -9.545 28.095 1.00 94.94 135 GLN A C 1
ATOM 1082 O O . GLN A 1 135 ? -12.546 -9.312 29.302 1.0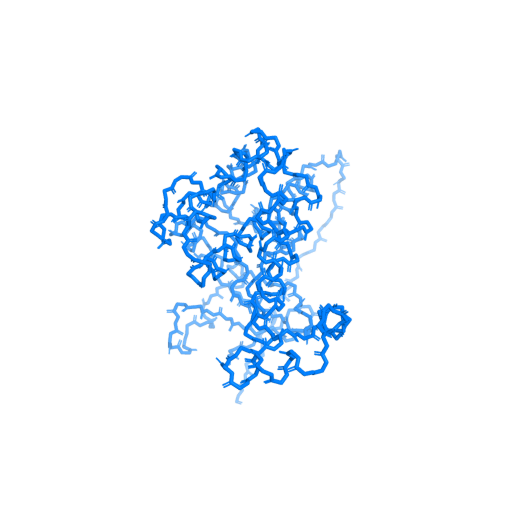0 94.94 135 GLN A O 1
ATOM 1087 N N . LYS A 1 136 ? -13.088 -8.672 27.217 1.00 93.25 136 LYS A N 1
ATOM 1088 C CA . LYS A 1 136 ? -13.702 -7.386 27.591 1.00 93.25 136 LYS A CA 1
ATOM 1089 C C . LYS A 1 136 ? -15.199 -7.478 27.873 1.00 93.25 136 LYS A C 1
ATOM 1091 O O . LYS A 1 136 ? -15.760 -6.493 28.339 1.00 93.25 136 LYS A O 1
ATOM 1096 N N . TYR A 1 137 ? -15.809 -8.623 27.582 1.00 93.31 137 TYR A N 1
ATOM 1097 C CA . TYR A 1 137 ? -17.241 -8.856 27.705 1.00 93.31 137 TYR A CA 1
ATOM 1098 C C . TYR A 1 137 ? -17.485 -10.144 28.487 1.00 93.31 137 TYR A C 1
ATOM 1100 O O . TYR A 1 137 ? -16.686 -11.082 28.456 1.00 93.31 137 TYR A O 1
ATOM 1108 N N . THR A 1 138 ? -18.597 -10.188 29.199 1.00 94.81 138 THR A N 1
ATOM 1109 C CA . THR A 1 138 ? -19.141 -11.420 29.771 1.00 94.81 138 THR A CA 1
ATOM 1110 C C . THR A 1 138 ? -19.782 -12.290 28.683 1.00 94.81 138 THR A C 1
ATOM 1112 O O . THR A 1 138 ? -20.046 -11.820 27.577 1.00 94.81 138 THR A O 1
ATOM 1115 N N . GLU A 1 139 ? -20.029 -13.572 28.974 1.00 93.00 139 GLU A N 1
ATOM 1116 C CA . GLU A 1 139 ? -20.725 -14.462 28.028 1.00 93.00 139 GLU A CA 1
ATOM 1117 C C . GLU A 1 139 ? -22.151 -13.969 27.732 1.00 93.00 139 GLU A C 1
ATOM 1119 O O . GLU A 1 139 ? -22.528 -13.910 26.567 1.00 93.00 139 GLU A O 1
ATOM 1124 N N . GLU A 1 140 ? -22.885 -13.513 28.754 1.00 95.12 140 GLU A N 1
ATOM 1125 C CA . GLU A 1 140 ? -24.244 -12.961 28.624 1.00 95.12 140 GLU A CA 1
ATOM 1126 C C . GLU A 1 140 ? -24.274 -11.710 27.727 1.00 95.12 140 GLU A C 1
ATOM 1128 O O . GLU A 1 140 ? -25.081 -11.625 26.808 1.00 95.12 140 GLU A O 1
ATOM 1133 N N . GLU A 1 141 ? -23.331 -10.775 27.899 1.00 93.81 141 GLU A N 1
ATOM 1134 C CA . GLU A 1 141 ? -23.233 -9.595 27.024 1.00 93.81 141 GLU A CA 1
ATOM 1135 C C . GLU A 1 141 ? -22.918 -9.963 25.567 1.00 93.81 141 GLU A C 1
ATOM 1137 O O . GLU A 1 141 ? -23.389 -9.296 24.646 1.00 93.81 141 GLU A O 1
ATOM 1142 N N . LEU A 1 142 ? -22.097 -10.993 25.335 1.00 92.69 142 LEU A N 1
ATOM 1143 C CA . LEU A 1 142 ? -21.784 -11.449 23.979 1.00 92.69 142 LEU A CA 1
ATOM 1144 C C . LEU A 1 142 ? -22.988 -12.121 23.314 1.00 92.69 142 LEU A C 1
ATOM 1146 O O . LEU A 1 142 ? -23.189 -11.914 22.117 1.00 92.69 142 LEU A O 1
ATOM 1150 N N . GLU A 1 143 ? -23.776 -12.889 24.068 1.00 93.19 143 GLU A N 1
ATOM 1151 C CA . GLU A 1 143 ? -25.038 -13.471 23.597 1.00 93.19 143 GLU A CA 1
ATOM 1152 C C . GLU A 1 143 ? -26.047 -12.371 23.245 1.00 93.19 143 GLU A C 1
ATOM 1154 O O . GLU A 1 143 ? -26.542 -12.341 22.118 1.00 93.19 143 GLU A O 1
ATOM 1159 N N . ASP A 1 144 ? -26.248 -11.392 24.132 1.00 94.88 144 ASP A N 1
ATOM 1160 C CA . ASP A 1 144 ? -27.129 -10.245 23.885 1.00 94.88 144 ASP A CA 1
ATOM 1161 C C . ASP A 1 144 ? -26.707 -9.451 22.637 1.00 94.88 144 ASP A C 1
ATOM 1163 O O . ASP A 1 144 ? -27.539 -9.061 21.811 1.00 94.88 144 ASP A O 1
ATOM 1167 N N . LEU A 1 145 ? -25.407 -9.192 22.463 1.00 93.44 145 LEU A N 1
ATOM 1168 C CA . LEU A 1 145 ? -24.886 -8.499 21.280 1.00 93.44 145 LEU A CA 1
ATOM 1169 C C . LEU A 1 145 ? -25.125 -9.312 20.004 1.00 93.44 145 LEU A C 1
ATOM 1171 O O . LEU A 1 145 ? -25.540 -8.746 18.988 1.00 93.44 145 LEU A O 1
ATOM 1175 N N . GLN A 1 146 ? -24.913 -10.626 20.064 1.00 92.25 146 GLN A N 1
ATOM 1176 C CA . GLN A 1 146 ? -25.146 -11.525 18.940 1.00 92.25 146 GLN A CA 1
ATOM 1177 C C . GLN A 1 146 ? -26.630 -11.575 18.550 1.00 92.25 146 GLN A C 1
ATOM 1179 O O . GLN A 1 146 ? -26.936 -11.524 17.356 1.00 92.25 146 GLN A O 1
ATOM 1184 N N . ASP A 1 147 ? -27.542 -11.589 19.522 1.00 94.25 147 ASP A N 1
ATOM 1185 C CA . ASP A 1 147 ? -28.993 -11.538 19.297 1.00 94.25 147 ASP A CA 1
ATOM 1186 C C . ASP A 1 147 ? -29.440 -10.215 18.654 1.00 94.25 147 ASP A C 1
ATOM 1188 O O . ASP A 1 147 ? -30.402 -10.176 17.884 1.00 94.25 147 ASP A O 1
ATOM 1192 N N . ASN A 1 148 ? -28.690 -9.134 18.887 1.00 92.31 148 ASN A N 1
ATOM 1193 C CA . ASN A 1 148 ? -28.864 -7.844 18.216 1.00 92.31 148 ASN A CA 1
ATOM 1194 C C . ASN A 1 148 ? -28.113 -7.737 16.872 1.00 92.31 148 ASN A C 1
ATOM 1196 O O . ASN A 1 148 ? -28.076 -6.666 16.265 1.00 92.31 148 ASN A O 1
ATOM 1200 N N . GLY A 1 149 ? -27.526 -8.834 16.384 1.00 90.25 149 GLY A N 1
ATOM 1201 C CA . GLY A 1 149 ? -26.832 -8.897 15.097 1.00 90.25 149 GLY A CA 1
ATOM 1202 C C . GLY A 1 149 ? -25.409 -8.331 15.103 1.00 90.25 149 GLY A C 1
ATOM 1203 O O . GLY A 1 149 ? -24.844 -8.127 14.030 1.00 90.25 149 GLY A O 1
ATOM 1204 N N . ILE A 1 150 ? -24.818 -8.083 16.275 1.00 91.12 150 ILE A N 1
ATOM 1205 C CA . ILE A 1 150 ? -23.442 -7.597 16.418 1.00 91.12 150 ILE A CA 1
ATOM 1206 C C . ILE A 1 150 ? -22.525 -8.794 16.651 1.00 91.12 150 ILE A C 1
ATOM 1208 O O . ILE A 1 150 ? -22.572 -9.446 17.694 1.00 91.12 150 ILE A O 1
ATOM 1212 N N . SER A 1 151 ? -21.653 -9.084 15.687 1.00 92.31 151 SER A N 1
ATOM 1213 C CA . SER A 1 151 ? -20.696 -10.180 15.827 1.00 92.31 151 SER A CA 1
ATOM 1214 C C . SER A 1 151 ? -19.452 -9.762 16.619 1.00 92.31 151 SER A C 1
ATOM 1216 O O . SER A 1 151 ? -19.085 -8.587 16.691 1.00 92.31 151 SER A O 1
ATOM 1218 N N . ILE A 1 152 ? -18.707 -10.749 17.130 1.00 91.38 152 ILE A N 1
ATOM 1219 C CA . ILE A 1 152 ? -17.378 -10.517 17.724 1.00 91.38 152 ILE A CA 1
ATOM 1220 C C . ILE A 1 152 ? -16.414 -9.816 16.747 1.00 91.38 152 ILE A C 1
ATOM 1222 O O . ILE A 1 152 ? -15.524 -9.075 17.166 1.00 91.38 152 ILE A O 1
ATOM 1226 N N . HIS A 1 153 ? -16.604 -10.015 15.439 1.00 91.88 153 HIS A N 1
ATOM 1227 C CA . HIS A 1 153 ? -15.807 -9.363 14.407 1.00 91.88 153 HIS A CA 1
ATOM 1228 C C . HIS A 1 153 ? -16.168 -7.883 14.264 1.00 91.88 153 HIS A C 1
ATOM 1230 O O . HIS A 1 153 ? -15.268 -7.065 14.089 1.00 91.88 153 HIS A O 1
ATOM 1236 N N . ASP A 1 154 ? -17.439 -7.511 14.417 1.00 90.38 154 ASP A N 1
ATOM 1237 C CA . ASP A 1 154 ? -17.861 -6.105 14.408 1.00 90.38 154 ASP A CA 1
ATOM 1238 C C . ASP A 1 154 ? -17.293 -5.347 15.609 1.00 90.38 154 ASP A C 1
ATOM 1240 O O . ASP A 1 154 ? -16.783 -4.233 15.455 1.00 90.38 154 ASP A O 1
ATOM 1244 N N . LEU A 1 155 ? -17.261 -5.990 16.781 1.00 91.00 155 LEU A N 1
ATOM 1245 C CA . LEU A 1 155 ? -16.583 -5.457 17.966 1.00 91.00 155 LEU A CA 1
ATOM 1246 C C . LEU A 1 155 ? -15.081 -5.260 17.714 1.00 91.00 155 LEU A C 1
ATOM 1248 O O . LEU A 1 155 ? -14.528 -4.207 18.037 1.00 91.00 155 LEU A O 1
ATOM 1252 N N . GLY A 1 156 ? -14.420 -6.238 17.087 1.00 90.94 156 GLY A N 1
ATOM 1253 C CA . GLY A 1 156 ? -12.998 -6.147 16.747 1.00 90.94 156 GLY A CA 1
ATOM 1254 C C . GLY A 1 156 ? -12.676 -5.040 15.751 1.00 90.94 156 GLY A C 1
ATOM 1255 O O . GLY A 1 156 ? -11.753 -4.253 15.975 1.00 90.94 156 GLY A O 1
ATOM 1256 N N . ARG A 1 157 ? -13.486 -4.917 14.698 1.00 91.12 157 ARG A N 1
ATOM 1257 C CA . ARG A 1 157 ? -13.407 -3.836 13.707 1.00 91.12 157 ARG A CA 1
ATOM 1258 C C . ARG A 1 157 ? -13.586 -2.469 14.365 1.00 91.12 157 ARG A C 1
ATOM 1260 O O . ARG A 1 157 ? -12.790 -1.557 14.132 1.00 91.12 157 ARG A O 1
ATOM 1267 N N . GLY A 1 158 ? -14.595 -2.337 15.228 1.00 88.94 158 GLY A N 1
ATOM 1268 C CA . GLY A 1 158 ? -14.841 -1.126 16.007 1.00 88.94 158 GLY A CA 1
ATOM 1269 C C . GLY A 1 158 ? -13.656 -0.767 16.902 1.00 88.94 158 GLY A C 1
ATOM 1270 O O . GLY A 1 158 ? -13.230 0.388 16.937 1.00 88.94 158 GLY A O 1
ATOM 1271 N N . MET A 1 159 ? -13.063 -1.756 17.569 1.00 90.56 159 MET A N 1
ATOM 1272 C CA . MET A 1 159 ? -11.901 -1.553 18.428 1.00 90.56 159 MET A CA 1
ATOM 1273 C C . MET A 1 159 ? -10.663 -1.104 17.645 1.00 90.56 159 MET A C 1
ATOM 1275 O O . MET A 1 159 ? -10.023 -0.130 18.041 1.00 90.56 159 MET A O 1
ATOM 1279 N N . ALA A 1 160 ? -10.350 -1.754 16.520 1.00 91.81 160 ALA A N 1
ATOM 1280 C CA . ALA A 1 160 ? -9.222 -1.373 15.671 1.00 91.81 160 ALA A CA 1
ATOM 1281 C C . ALA A 1 160 ? -9.370 0.052 15.121 1.00 91.81 160 ALA A C 1
ATOM 1283 O O . ALA A 1 160 ? -8.421 0.840 15.144 1.00 91.81 160 ALA A O 1
ATOM 1284 N N . PHE A 1 161 ? -10.586 0.423 14.712 1.00 91.12 161 PHE A N 1
ATOM 1285 C CA . PHE A 1 161 ? -10.898 1.788 14.299 1.00 91.12 161 PHE A CA 1
ATOM 1286 C C . PHE A 1 161 ? -10.679 2.806 15.419 1.00 91.12 161 PHE A C 1
ATOM 1288 O O . PHE A 1 161 ? -10.028 3.826 15.194 1.00 91.12 161 PHE A O 1
ATOM 1295 N N . GLN A 1 162 ? -11.193 2.548 16.626 1.00 89.62 162 GLN A N 1
ATOM 1296 C CA . GLN A 1 162 ? -11.038 3.476 17.751 1.00 89.62 162 GLN A CA 1
ATOM 1297 C C . GLN A 1 162 ? -9.580 3.632 18.181 1.00 89.62 162 GLN A C 1
ATOM 1299 O O . GLN A 1 162 ? -9.166 4.746 18.506 1.00 89.62 162 GLN A O 1
ATOM 1304 N N . GLN A 1 163 ? -8.790 2.556 18.142 1.00 92.00 163 GLN A N 1
ATOM 1305 C CA . GLN A 1 163 ? -7.359 2.625 18.434 1.00 92.00 163 GLN A CA 1
ATOM 1306 C C . GLN A 1 163 ? -6.634 3.525 17.431 1.00 92.00 163 GLN A C 1
ATOM 1308 O O . GLN A 1 163 ? -5.946 4.456 17.845 1.00 92.00 163 GLN A O 1
ATOM 1313 N N . PHE A 1 164 ? -6.841 3.320 16.125 1.00 93.56 164 PHE A N 1
ATOM 1314 C CA . PHE A 1 164 ? -6.205 4.166 15.111 1.00 93.56 164 PHE A CA 1
ATOM 1315 C C . PHE A 1 164 ? -6.696 5.616 15.164 1.00 93.56 164 PHE A C 1
ATOM 1317 O O . PHE A 1 164 ? -5.892 6.542 15.083 1.00 93.56 164 PHE A O 1
ATOM 1324 N N . LYS A 1 165 ? -8.003 5.836 15.350 1.00 92.19 165 LYS A N 1
ATOM 1325 C CA . LYS A 1 165 ? -8.578 7.178 15.512 1.00 92.19 165 LYS A CA 1
ATOM 1326 C C . LYS A 1 165 ? -7.946 7.915 16.692 1.00 92.19 165 LYS A C 1
ATOM 1328 O O . LYS A 1 165 ? -7.574 9.077 16.542 1.00 92.19 165 LYS A O 1
ATOM 1333 N N . THR A 1 166 ? -7.832 7.250 17.841 1.00 92.88 166 THR A N 1
ATOM 1334 C CA . THR A 1 166 ? -7.205 7.822 19.040 1.00 92.88 166 THR A CA 1
ATOM 1335 C C . THR A 1 166 ? -5.744 8.153 18.763 1.00 92.88 166 THR A C 1
ATOM 1337 O O . THR A 1 166 ? -5.349 9.298 18.963 1.00 92.88 166 THR A O 1
ATOM 1340 N N . HIS A 1 167 ? -4.980 7.203 18.206 1.00 95.38 167 HIS A N 1
ATOM 1341 C CA . HIS A 1 167 ? -3.584 7.416 17.805 1.00 95.38 167 HIS A CA 1
ATOM 1342 C C . HIS A 1 167 ? -3.441 8.651 16.914 1.00 95.38 167 HIS A C 1
ATOM 1344 O O . HIS A 1 167 ? -2.763 9.609 17.284 1.00 95.38 167 HIS A O 1
ATOM 1350 N N . TYR A 1 168 ? -4.178 8.694 15.799 1.00 94.06 168 TYR A N 1
ATOM 1351 C CA . TYR A 1 168 ? -4.133 9.802 14.848 1.00 94.06 168 TYR A CA 1
ATOM 1352 C C . TYR A 1 168 ? -4.441 11.151 15.507 1.00 94.06 168 TYR A C 1
ATOM 1354 O O . TYR A 1 168 ? -3.761 12.137 15.234 1.00 94.06 168 TYR A O 1
ATOM 1362 N N . GLN A 1 169 ? -5.435 11.216 16.399 1.00 92.12 169 GLN A N 1
ATOM 1363 C CA . GLN A 1 169 ? -5.800 12.452 17.103 1.00 92.12 169 GLN A CA 1
ATOM 1364 C C . GLN A 1 169 ? -4.714 12.960 18.059 1.00 92.12 169 GLN A C 1
ATOM 1366 O O . GLN A 1 169 ? -4.689 14.159 18.337 1.00 92.12 169 GLN A O 1
ATOM 1371 N N . THR A 1 170 ? -3.832 12.081 18.538 1.00 95.12 170 THR A N 1
ATOM 1372 C CA . THR A 1 170 ? -2.699 12.444 19.405 1.00 95.12 170 THR A CA 1
ATOM 1373 C C . THR A 1 170 ? -1.422 12.809 18.648 1.00 95.12 170 THR A C 1
ATOM 1375 O O . THR A 1 170 ? -0.497 13.342 19.258 1.00 95.12 170 THR A O 1
ATOM 1378 N N . LEU A 1 171 ? -1.372 12.566 17.333 1.00 96.38 171 LEU A N 1
ATOM 1379 C CA . LEU A 1 171 ? -0.218 12.915 16.507 1.00 96.38 171 LEU A CA 1
ATOM 1380 C C . LEU A 1 171 ? 0.039 14.422 16.473 1.00 96.38 171 LEU A C 1
ATOM 1382 O O . LEU A 1 171 ? -0.867 15.248 16.625 1.00 96.38 171 LEU A O 1
ATOM 1386 N N . SER A 1 172 ? 1.295 14.772 16.203 1.00 96.44 172 SER A N 1
ATOM 1387 C CA . SER A 1 172 ? 1.670 16.153 15.920 1.00 96.44 172 SER A CA 1
ATOM 1388 C C . SER A 1 172 ? 0.935 16.668 14.675 1.00 96.44 172 SER A C 1
ATOM 1390 O O . SER A 1 172 ? 0.596 15.907 13.765 1.00 96.44 172 SER A O 1
ATOM 1392 N N . ALA A 1 173 ? 0.717 17.983 14.602 1.00 95.00 173 ALA A N 1
ATOM 1393 C CA . ALA A 1 173 ? 0.116 18.598 13.418 1.00 95.00 173 ALA A CA 1
ATOM 1394 C C . ALA A 1 173 ? 0.952 18.343 12.148 1.00 95.00 173 ALA A C 1
ATOM 1396 O O . ALA A 1 173 ? 0.395 18.205 11.061 1.00 95.00 173 ALA A O 1
ATOM 1397 N N . GLU A 1 174 ? 2.277 18.251 12.293 1.00 95.94 174 GLU A N 1
ATOM 1398 C CA . GLU A 1 174 ? 3.212 17.981 11.199 1.00 95.94 174 GLU A CA 1
ATOM 1399 C C . GLU A 1 174 ? 3.043 16.564 10.647 1.00 95.94 174 GLU A C 1
ATOM 1401 O O . GLU A 1 174 ? 2.976 16.388 9.433 1.00 95.94 174 GLU A O 1
ATOM 1406 N N . GLU A 1 175 ? 2.910 15.564 11.520 1.00 96.38 175 GLU A N 1
ATOM 1407 C CA . GLU A 1 175 ? 2.709 14.173 11.111 1.00 96.38 175 GLU A CA 1
ATOM 1408 C C . GLU A 1 175 ? 1.300 13.951 10.544 1.00 96.38 175 GLU A C 1
ATOM 1410 O O . GLU A 1 175 ? 1.156 13.319 9.501 1.00 96.38 175 GLU A O 1
ATOM 1415 N N . GLN A 1 176 ? 0.261 14.554 11.137 1.00 94.50 176 GLN A N 1
ATOM 1416 C CA . GLN A 1 176 ? -1.090 14.542 10.551 1.00 94.50 176 GLN A CA 1
ATOM 1417 C C . GLN A 1 176 ? -1.095 15.143 9.142 1.00 94.50 176 GLN A C 1
ATOM 1419 O O . GLN A 1 176 ? -1.671 14.564 8.221 1.00 94.50 176 GLN A O 1
ATOM 1424 N N . GLN A 1 177 ? -0.418 16.280 8.955 1.00 94.00 177 GLN A N 1
ATOM 1425 C CA . GLN A 1 177 ? -0.296 16.913 7.647 1.00 94.00 177 GLN A CA 1
ATOM 1426 C C . GLN A 1 177 ? 0.507 16.045 6.671 1.00 94.00 177 GLN A C 1
ATOM 1428 O O . GLN A 1 177 ? 0.125 15.939 5.507 1.00 94.00 177 GLN A O 1
ATOM 1433 N N . ALA A 1 178 ? 1.591 15.413 7.127 1.00 94.81 178 ALA A N 1
ATOM 1434 C CA . ALA A 1 178 ? 2.387 14.501 6.312 1.00 94.81 178 ALA A CA 1
ATOM 1435 C C . ALA A 1 178 ? 1.557 13.313 5.807 1.00 94.81 178 ALA A C 1
ATOM 1437 O O . ALA A 1 178 ? 1.686 12.941 4.643 1.00 94.81 178 ALA A O 1
ATOM 1438 N N . ILE A 1 179 ? 0.673 12.771 6.649 1.00 94.00 179 ILE A N 1
ATOM 1439 C CA . ILE A 1 179 ? -0.282 11.720 6.279 1.00 94.00 179 ILE A CA 1
ATOM 1440 C C . ILE A 1 179 ? -1.296 12.241 5.255 1.00 94.00 179 ILE A C 1
ATOM 1442 O O . ILE A 1 179 ? -1.447 11.663 4.180 1.00 94.00 179 ILE A O 1
ATOM 1446 N N . ASP A 1 180 ? -1.982 13.340 5.571 1.00 91.31 180 ASP A N 1
ATOM 1447 C CA . ASP A 1 180 ? -3.084 13.871 4.759 1.00 91.31 180 ASP A CA 1
ATOM 1448 C C . ASP A 1 180 ? -2.621 14.377 3.380 1.00 91.31 180 ASP A C 1
ATOM 1450 O O . ASP A 1 180 ? -3.389 14.373 2.417 1.00 91.31 180 ASP A O 1
ATOM 1454 N N . GLN A 1 181 ? -1.363 14.815 3.281 1.00 90.81 181 GLN A N 1
ATOM 1455 C CA . GLN A 1 181 ? -0.744 15.334 2.058 1.00 90.81 181 GLN A CA 1
ATOM 1456 C C . GLN A 1 181 ? 0.229 14.345 1.416 1.00 90.81 181 GLN A C 1
ATOM 1458 O O . GLN A 1 181 ? 0.931 14.715 0.472 1.00 90.81 181 GLN A O 1
ATOM 1463 N N . PHE A 1 182 ? 0.300 13.103 1.905 1.00 92.19 182 PHE A N 1
ATOM 1464 C CA . PHE A 1 182 ? 1.146 12.095 1.280 1.00 92.19 182 PHE A CA 1
ATOM 1465 C C . PHE A 1 182 ? 0.712 11.908 -0.184 1.00 92.19 182 PHE A C 1
ATOM 1467 O O . PHE A 1 182 ? -0.495 11.845 -0.443 1.00 92.19 182 PHE A O 1
ATOM 1474 N N . PRO A 1 183 ? 1.635 11.849 -1.164 1.00 88.81 183 PRO A N 1
ATOM 1475 C CA . PRO A 1 183 ? 1.255 11.776 -2.574 1.00 88.81 183 PRO A CA 1
ATOM 1476 C C . PRO A 1 183 ? 0.227 10.667 -2.821 1.00 88.81 183 PRO A C 1
ATOM 1478 O O . PRO A 1 183 ? 0.457 9.541 -2.402 1.00 88.81 183 PRO A O 1
ATOM 1481 N N . GLY A 1 184 ? -0.900 10.967 -3.478 1.00 83.38 184 GLY A N 1
ATOM 1482 C CA . GLY A 1 184 ? -2.003 10.023 -3.731 1.00 83.38 184 GLY A CA 1
ATOM 1483 C C . GLY A 1 184 ? -3.117 9.995 -2.680 1.00 83.38 184 GLY A C 1
ATOM 1484 O O . GLY A 1 184 ? -4.260 9.680 -3.013 1.00 83.38 184 GLY A O 1
ATOM 1485 N N . VAL A 1 185 ? -2.828 10.370 -1.431 1.00 88.69 185 VAL A N 1
ATOM 1486 C CA . VAL A 1 185 ? -3.832 10.405 -0.354 1.00 88.69 185 VAL A CA 1
ATOM 1487 C C . VAL A 1 185 ? -4.934 11.434 -0.618 1.00 88.69 185 VAL A C 1
ATOM 1489 O O . VAL A 1 185 ? -6.099 11.069 -0.463 1.00 88.69 185 VAL A O 1
ATOM 1492 N N . PRO A 1 186 ? -4.650 12.671 -1.080 1.00 88.56 186 PRO A N 1
ATOM 1493 C CA . PRO A 1 186 ? -5.703 13.634 -1.400 1.00 88.56 186 PRO A CA 1
ATOM 1494 C C . PRO A 1 186 ? -6.699 13.129 -2.450 1.00 88.56 186 PRO A C 1
ATOM 1496 O O . PRO A 1 186 ? -7.902 13.328 -2.296 1.00 88.56 186 PRO A O 1
ATOM 1499 N N . GLN A 1 187 ? -6.221 12.444 -3.494 1.00 85.06 187 GLN A N 1
ATOM 1500 C CA . GLN A 1 187 ? -7.078 11.857 -4.528 1.00 85.06 187 GLN A CA 1
ATOM 1501 C C . GLN A 1 187 ? -7.965 10.756 -3.942 1.00 85.06 187 GLN A C 1
ATOM 1503 O O . GLN A 1 187 ? -9.160 10.700 -4.229 1.00 85.06 187 GLN A O 1
ATOM 1508 N N . GLN A 1 188 ? -7.396 9.916 -3.077 1.00 84.12 188 GLN A N 1
ATOM 1509 C CA . GLN A 1 188 ? -8.123 8.823 -2.444 1.00 84.12 188 GLN A CA 1
ATOM 1510 C C . GLN A 1 188 ? -9.164 9.328 -1.437 1.00 84.12 188 GLN A C 1
ATOM 1512 O O . GLN A 1 188 ? -10.286 8.828 -1.392 1.00 84.12 188 GLN A O 1
ATOM 1517 N N . LEU A 1 189 ? -8.835 10.368 -0.668 1.00 84.00 189 LEU A N 1
ATOM 1518 C CA . LEU A 1 189 ? -9.787 11.062 0.198 1.00 84.00 189 LEU A CA 1
ATOM 1519 C C . LEU A 1 189 ? -10.963 11.614 -0.619 1.00 84.00 189 LEU A C 1
ATOM 1521 O O . LEU A 1 189 ? -12.114 11.345 -0.277 1.00 84.00 189 LEU A O 1
ATOM 1525 N N . GLN A 1 190 ? -10.688 12.297 -1.735 1.00 84.12 190 GLN A N 1
ATOM 1526 C CA . GLN A 1 190 ? -11.727 12.809 -2.634 1.00 84.12 190 GLN A CA 1
ATOM 1527 C C . GLN A 1 190 ? -12.597 11.695 -3.225 1.00 84.12 190 GLN A C 1
ATOM 1529 O O . GLN A 1 190 ? -13.815 11.858 -3.297 1.00 84.12 190 GLN A O 1
ATOM 1534 N N . HIS A 1 191 ? -12.004 10.557 -3.602 1.00 81.81 191 HIS A N 1
ATOM 1535 C CA . HIS A 1 191 ? -12.740 9.393 -4.103 1.00 81.81 191 HIS A CA 1
ATOM 1536 C C . HIS A 1 191 ? -13.757 8.869 -3.080 1.00 81.81 191 HIS A C 1
ATOM 1538 O O . HIS A 1 191 ? -14.884 8.534 -3.437 1.00 81.81 191 HIS A O 1
ATOM 1544 N N . TYR A 1 192 ? -13.405 8.885 -1.793 1.00 76.38 192 TYR A N 1
ATOM 1545 C CA . TYR A 1 192 ? -14.318 8.533 -0.703 1.00 76.38 192 TYR A CA 1
ATOM 1546 C C . TYR A 1 192 ? -15.294 9.660 -0.313 1.00 76.38 192 TYR A C 1
ATOM 1548 O O . TYR A 1 192 ? -15.989 9.549 0.696 1.00 76.38 192 TYR A O 1
ATOM 1556 N N . GLY A 1 193 ? -15.357 10.760 -1.074 1.00 74.19 193 GLY A N 1
ATOM 1557 C CA . GLY A 1 193 ? -16.192 11.924 -0.756 1.00 74.19 193 GLY A CA 1
ATOM 1558 C C . GLY A 1 193 ? -15.711 12.701 0.473 1.00 74.19 193 GLY A C 1
ATOM 1559 O O . GLY A 1 193 ? -16.454 13.498 1.051 1.00 74.19 193 GLY A O 1
ATOM 1560 N N . LEU A 1 194 ? -14.470 12.468 0.894 1.00 72.19 194 LEU A N 1
ATOM 1561 C CA . LEU A 1 194 ? -13.832 13.141 2.014 1.00 72.19 194 LEU A CA 1
ATOM 1562 C C . LEU A 1 194 ? -13.089 14.370 1.481 1.00 72.19 194 LEU A C 1
ATOM 1564 O O . LEU A 1 194 ? -12.681 14.421 0.324 1.00 72.19 194 LEU A O 1
ATOM 1568 N N . LYS A 1 195 ? -12.950 15.398 2.325 1.00 76.38 195 LYS A N 1
ATOM 1569 C CA . LYS A 1 195 ? -12.207 16.619 1.976 1.00 76.38 195 LYS A CA 1
ATOM 1570 C C . LYS A 1 195 ? -10.694 16.333 1.974 1.00 76.38 195 LYS A C 1
ATOM 1572 O O . LYS A 1 195 ? -10.224 15.383 1.373 1.00 76.38 195 LYS A O 1
ATOM 1577 N N . ASN A 1 196 ? -9.914 17.138 2.687 1.00 77.75 196 ASN A N 1
ATOM 1578 C CA . ASN A 1 196 ? -8.454 17.111 2.592 1.00 77.75 196 ASN A CA 1
ATOM 1579 C C . ASN A 1 196 ? -7.790 16.438 3.801 1.00 77.75 196 ASN A C 1
ATOM 1581 O O . ASN A 1 196 ? -6.614 16.676 4.037 1.00 77.75 196 ASN A O 1
ATOM 1585 N N . SER A 1 197 ? -8.544 15.702 4.628 1.00 84.19 197 SER A N 1
ATOM 1586 C CA . SER A 1 197 ? -8.004 15.140 5.870 1.00 84.19 197 SER A CA 1
ATOM 1587 C C . SER A 1 197 ? -8.763 13.914 6.358 1.00 84.19 197 SER A C 1
ATOM 1589 O O . SER A 1 197 ? -10.005 13.922 6.384 1.00 84.19 197 SER A O 1
ATOM 1591 N N . LEU A 1 198 ? -8.013 12.923 6.853 1.00 84.06 198 LEU A N 1
ATOM 1592 C CA . LEU A 1 198 ? -8.537 11.767 7.590 1.00 84.06 198 LEU A CA 1
ATOM 1593 C C . LEU A 1 198 ? -9.352 12.176 8.819 1.00 84.06 198 LEU A C 1
ATOM 1595 O O . LEU A 1 198 ? -10.305 11.490 9.189 1.00 84.06 198 LEU A O 1
ATOM 1599 N N . LYS A 1 199 ? -9.064 13.339 9.413 1.00 83.88 199 LYS A N 1
ATOM 1600 C CA . LYS A 1 199 ? -9.855 13.884 10.524 1.00 83.88 199 LYS A CA 1
ATOM 1601 C C . LYS A 1 199 ? -11.340 14.006 10.185 1.00 83.88 199 LYS A C 1
ATOM 1603 O O . LYS A 1 199 ? -12.179 13.786 11.055 1.00 83.88 199 LYS A O 1
ATOM 1608 N N . THR A 1 200 ? -11.660 14.325 8.929 1.00 78.06 200 THR A N 1
ATOM 1609 C CA . THR A 1 200 ? -13.046 14.435 8.445 1.00 78.06 200 THR A CA 1
ATOM 1610 C C . THR A 1 200 ? -13.760 13.092 8.539 1.00 78.06 200 THR A C 1
ATOM 1612 O O . THR A 1 200 ? -14.906 13.034 8.970 1.00 78.06 200 THR A O 1
ATOM 1615 N N . LEU A 1 201 ? -13.063 12.007 8.197 1.00 77.81 201 LEU A N 1
ATOM 1616 C CA . LEU A 1 201 ? -13.591 10.650 8.258 1.00 77.81 201 LEU A CA 1
ATOM 1617 C C . LEU A 1 201 ? -13.930 10.273 9.703 1.00 77.81 201 LEU A C 1
ATOM 1619 O O . LEU A 1 201 ? -15.011 9.768 9.977 1.00 77.81 201 LEU A O 1
ATOM 1623 N N . PHE A 1 202 ? -13.062 10.597 10.662 1.00 77.62 202 PHE A N 1
ATOM 1624 C CA . PHE A 1 202 ? -13.294 10.272 12.074 1.00 77.62 202 PHE A CA 1
ATOM 1625 C C . PHE A 1 202 ? -14.462 11.020 12.732 1.00 77.62 202 PHE A C 1
ATOM 1627 O O . PHE A 1 202 ? -14.829 10.684 13.866 1.00 77.62 202 PHE A O 1
ATOM 1634 N N . GLN A 1 203 ? -15.018 12.027 12.056 1.00 75.06 203 GLN A N 1
ATOM 1635 C CA . GLN A 1 203 ? -16.192 12.788 12.488 1.00 75.06 203 GLN A CA 1
ATOM 1636 C C . GLN A 1 203 ? -17.507 12.252 11.897 1.00 75.06 203 GLN A C 1
ATOM 1638 O O . GLN A 1 203 ? -18.575 12.677 12.333 1.00 75.06 203 GLN A O 1
ATOM 1643 N N . LEU A 1 204 ? -17.448 11.323 10.937 1.00 69.81 204 LEU A N 1
ATOM 1644 C CA . LEU A 1 204 ? -18.620 10.646 10.378 1.00 69.81 204 LEU A CA 1
ATOM 1645 C C . LEU A 1 204 ? -19.076 9.492 11.299 1.00 69.81 204 LEU A C 1
ATOM 1647 O O . LEU A 1 204 ? -18.325 9.032 12.164 1.00 69.81 204 LEU A O 1
ATOM 1651 N N . GLN A 1 205 ? -20.322 9.032 11.137 1.00 63.75 205 GLN A N 1
ATOM 1652 C CA . GLN A 1 205 ? -20.867 7.917 11.925 1.00 63.75 205 GLN A CA 1
ATOM 1653 C C . GLN A 1 205 ? -20.078 6.616 11.678 1.00 63.75 205 GLN A C 1
ATOM 1655 O O . GLN A 1 205 ? -19.735 6.301 10.541 1.00 63.75 205 GLN A O 1
ATOM 1660 N N . GLY A 1 206 ? -19.782 5.874 12.754 1.00 57.22 206 GLY A N 1
ATOM 1661 C CA . GLY A 1 206 ? -18.697 4.881 12.819 1.00 57.22 206 GLY A CA 1
ATOM 1662 C C . GLY A 1 206 ? -18.710 3.754 11.779 1.00 57.22 206 GLY A C 1
ATOM 1663 O O . GLY A 1 206 ? -17.638 3.302 11.381 1.00 57.22 206 GLY A O 1
ATOM 1664 N N . GLU A 1 207 ? -19.876 3.335 11.284 1.00 54.44 207 GLU A N 1
ATOM 1665 C CA . GLU A 1 207 ? -19.979 2.231 10.315 1.00 54.44 207 GLU A CA 1
ATOM 1666 C C . GLU A 1 207 ? -19.563 2.625 8.888 1.00 54.44 207 GLU A C 1
ATOM 1668 O O . GLU A 1 207 ? -19.016 1.801 8.155 1.00 54.44 207 GLU A O 1
ATOM 1673 N N . ALA A 1 208 ? -19.715 3.898 8.506 1.00 57.78 208 ALA A N 1
ATOM 1674 C CA . ALA A 1 208 ? -19.300 4.402 7.190 1.00 57.78 208 ALA A CA 1
ATOM 1675 C C . ALA A 1 208 ? -17.777 4.637 7.089 1.00 57.78 208 ALA A C 1
ATOM 1677 O O . ALA A 1 208 ? -17.230 4.842 6.005 1.00 57.78 208 ALA A O 1
ATOM 1678 N N . CYS A 1 209 ? -17.081 4.609 8.225 1.00 71.75 209 CYS A N 1
ATOM 1679 C CA . CYS A 1 209 ? -15.711 5.089 8.366 1.00 71.75 209 CYS A CA 1
ATOM 1680 C C . CYS A 1 209 ? -14.660 3.992 8.206 1.00 71.75 209 CYS A C 1
ATOM 1682 O O . CYS A 1 209 ? -13.549 4.262 7.747 1.00 71.75 209 CYS A O 1
ATOM 1684 N N . LEU A 1 210 ? -14.974 2.753 8.586 1.00 78.44 210 LEU A N 1
ATOM 1685 C CA . LEU A 1 210 ? -13.967 1.694 8.663 1.00 78.44 210 LEU A CA 1
ATOM 1686 C C . LEU A 1 210 ? -13.381 1.348 7.288 1.00 78.44 210 LEU A C 1
ATOM 1688 O O . LEU A 1 210 ? -12.164 1.316 7.135 1.00 78.44 210 LEU A O 1
ATOM 1692 N N . GLY A 1 211 ? -14.234 1.132 6.281 1.00 77.75 211 GLY A N 1
ATOM 1693 C CA . GLY A 1 211 ? -13.784 0.770 4.933 1.00 77.75 211 GLY A CA 1
ATOM 1694 C C . GLY A 1 211 ? -12.924 1.863 4.292 1.00 77.75 211 GLY A C 1
ATOM 1695 O O . GLY A 1 211 ? -11.840 1.577 3.787 1.00 77.75 211 GLY A O 1
ATOM 1696 N N . GLY A 1 212 ? -13.362 3.123 4.388 1.00 83.19 212 GLY A N 1
ATOM 1697 C CA . GLY A 1 212 ? -12.614 4.267 3.858 1.00 83.19 212 GLY A CA 1
ATOM 1698 C C . GLY A 1 212 ? -11.285 4.494 4.584 1.00 83.19 212 GLY A C 1
ATOM 1699 O O . GLY A 1 212 ? -10.255 4.678 3.940 1.00 83.19 212 GLY A O 1
ATOM 1700 N N . SER A 1 213 ? -11.274 4.424 5.921 1.00 87.25 213 SER A N 1
ATOM 1701 C CA . SER A 1 213 ? -10.055 4.653 6.715 1.00 87.25 213 SER A CA 1
ATOM 1702 C C . SER A 1 213 ? -9.022 3.559 6.497 1.00 87.25 213 SER A C 1
ATOM 1704 O O . SER A 1 213 ? -7.860 3.873 6.243 1.00 87.25 213 SER A O 1
ATOM 1706 N N . ALA A 1 214 ? -9.441 2.292 6.505 1.00 89.69 214 ALA A N 1
ATOM 1707 C CA . ALA A 1 214 ? -8.571 1.171 6.174 1.00 89.69 214 ALA A CA 1
ATOM 1708 C C . ALA A 1 214 ? -8.055 1.257 4.729 1.00 89.69 214 ALA A C 1
ATOM 1710 O O . ALA A 1 214 ? -6.878 1.004 4.486 1.00 89.69 214 ALA A O 1
ATOM 1711 N N . GLY A 1 215 ? -8.896 1.667 3.773 1.00 87.94 215 GLY A N 1
ATOM 1712 C CA . GLY A 1 215 ? -8.491 1.881 2.382 1.00 87.94 215 GLY A CA 1
ATOM 1713 C C . GLY A 1 215 ? -7.400 2.945 2.233 1.00 87.94 215 GLY A C 1
ATOM 1714 O O . GLY A 1 215 ? -6.410 2.716 1.542 1.00 87.94 215 GLY A O 1
ATOM 1715 N N . ILE A 1 216 ? -7.538 4.080 2.923 1.00 89.62 216 ILE A N 1
ATOM 1716 C CA . ILE A 1 216 ? -6.529 5.153 2.919 1.00 89.62 216 ILE A CA 1
ATOM 1717 C C . ILE A 1 216 ? -5.248 4.707 3.635 1.00 89.62 216 ILE A C 1
ATOM 1719 O O . ILE A 1 216 ? -4.154 4.939 3.132 1.00 89.62 216 ILE A O 1
ATOM 1723 N N . CYS A 1 217 ? -5.368 4.022 4.775 1.00 92.44 217 CYS A N 1
ATOM 1724 C CA . CYS A 1 217 ? -4.220 3.473 5.502 1.00 92.44 217 CYS A CA 1
ATOM 1725 C C . CYS A 1 217 ? -3.429 2.484 4.642 1.00 92.44 217 CYS A C 1
ATOM 1727 O O . CYS A 1 217 ? -2.204 2.552 4.597 1.00 92.44 217 CYS A O 1
ATOM 1729 N N . ARG A 1 218 ? -4.122 1.603 3.909 1.00 91.00 218 ARG A N 1
ATOM 1730 C CA . ARG A 1 218 ? -3.497 0.676 2.960 1.00 91.00 218 ARG A CA 1
ATOM 1731 C C . ARG A 1 218 ? -2.739 1.424 1.864 1.00 91.00 218 ARG A C 1
ATOM 1733 O O . ARG A 1 218 ? -1.596 1.075 1.599 1.00 91.00 218 ARG A O 1
ATOM 1740 N N . GLU A 1 219 ? -3.342 2.459 1.279 1.00 89.00 219 GLU A N 1
ATOM 1741 C CA . GLU A 1 219 ? -2.689 3.291 0.258 1.00 89.00 219 GLU A CA 1
ATOM 1742 C C . GLU A 1 219 ? -1.399 3.933 0.791 1.00 89.00 219 GLU A C 1
ATOM 1744 O O . GLU A 1 219 ? -0.357 3.858 0.144 1.00 89.00 219 GLU A O 1
ATOM 1749 N N . ILE A 1 220 ? -1.434 4.513 1.995 1.00 92.44 220 ILE A N 1
ATOM 1750 C CA . ILE A 1 220 ? -0.255 5.128 2.625 1.00 92.44 220 ILE A 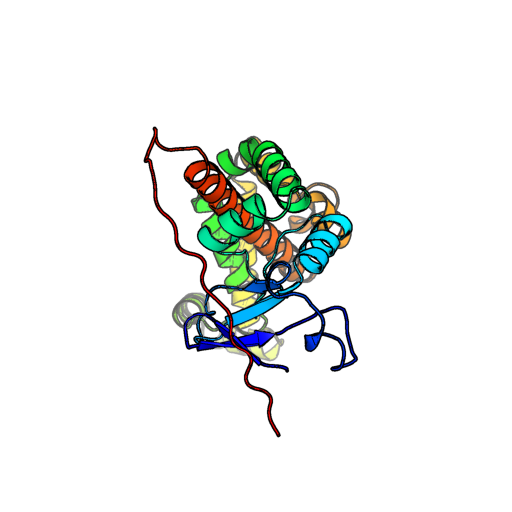CA 1
ATOM 1751 C C . ILE A 1 220 ? 0.847 4.092 2.848 1.00 92.44 220 ILE A C 1
ATOM 1753 O O . ILE A 1 220 ? 1.993 4.323 2.464 1.00 92.44 220 ILE A O 1
ATOM 1757 N N . ILE A 1 221 ? 0.504 2.939 3.431 1.00 92.62 221 ILE A N 1
ATOM 1758 C CA . ILE A 1 221 ? 1.458 1.855 3.698 1.00 92.62 221 ILE A CA 1
ATOM 1759 C C . ILE A 1 221 ? 2.128 1.397 2.402 1.00 92.62 221 ILE A C 1
ATOM 1761 O O . ILE A 1 221 ? 3.354 1.293 2.348 1.00 92.62 221 ILE A O 1
ATOM 1765 N N . GLU A 1 222 ? 1.350 1.128 1.353 1.00 89.19 222 GLU A N 1
ATOM 1766 C CA . GLU A 1 222 ? 1.895 0.650 0.079 1.00 89.19 222 GLU A CA 1
ATOM 1767 C C . GLU A 1 222 ? 2.754 1.709 -0.613 1.00 89.19 222 GLU A C 1
ATOM 1769 O O . GLU A 1 222 ? 3.809 1.386 -1.162 1.00 89.19 222 GLU A O 1
ATOM 1774 N N . ARG A 1 223 ? 2.386 2.989 -0.522 1.00 90.38 223 ARG A N 1
ATOM 1775 C CA . ARG A 1 223 ? 3.205 4.066 -1.086 1.00 90.38 223 ARG A CA 1
ATOM 1776 C C . ARG A 1 223 ? 4.486 4.329 -0.306 1.00 90.38 223 ARG A C 1
ATOM 1778 O O . ARG A 1 223 ? 5.493 4.659 -0.923 1.00 90.38 223 ARG A O 1
ATOM 1785 N N . ILE A 1 224 ? 4.488 4.161 1.014 1.00 92.50 224 ILE A N 1
ATOM 1786 C CA . ILE A 1 224 ? 5.721 4.235 1.811 1.00 92.50 224 ILE A CA 1
ATOM 1787 C C . ILE A 1 224 ? 6.643 3.067 1.466 1.00 92.50 224 ILE A C 1
ATOM 1789 O O . ILE A 1 224 ? 7.833 3.275 1.248 1.00 92.50 224 ILE A O 1
ATOM 1793 N N . LYS A 1 225 ? 6.104 1.850 1.309 1.00 90.56 225 LYS A N 1
ATOM 1794 C CA . LYS A 1 225 ? 6.888 0.708 0.810 1.00 90.56 225 LYS A CA 1
ATOM 1795 C C . LYS A 1 225 ? 7.473 0.987 -0.575 1.00 90.56 225 LYS A C 1
ATOM 1797 O O . LYS A 1 225 ? 8.643 0.690 -0.801 1.00 90.56 225 LYS A O 1
ATOM 1802 N N . LEU A 1 226 ? 6.681 1.551 -1.490 1.00 90.94 226 LEU A N 1
ATOM 1803 C CA . LEU A 1 226 ? 7.157 1.974 -2.809 1.00 90.94 226 LEU A CA 1
ATOM 1804 C C . LEU A 1 226 ? 8.276 3.012 -2.679 1.00 90.94 226 LEU A C 1
ATOM 1806 O O . LEU A 1 226 ? 9.296 2.864 -3.336 1.00 90.94 226 LEU A O 1
ATOM 1810 N N . PHE A 1 227 ? 8.111 4.019 -1.820 1.00 93.69 227 PHE A N 1
ATOM 1811 C CA . PHE A 1 227 ? 9.103 5.070 -1.594 1.00 93.69 227 PHE A CA 1
ATOM 1812 C C . PHE A 1 227 ? 10.439 4.505 -1.107 1.00 93.69 227 PHE A C 1
ATOM 1814 O O . PHE A 1 227 ? 11.471 4.803 -1.706 1.00 93.69 227 PHE A O 1
ATOM 1821 N N . GLU A 1 228 ? 10.424 3.651 -0.082 1.00 93.12 228 GLU A N 1
ATOM 1822 C CA . GLU A 1 228 ? 11.649 3.049 0.455 1.00 93.12 228 GLU A CA 1
ATOM 1823 C C . GLU A 1 228 ? 12.354 2.181 -0.592 1.00 93.12 228 GLU A C 1
ATOM 1825 O O . GLU A 1 228 ? 13.555 2.327 -0.814 1.00 93.12 228 GLU A O 1
ATOM 1830 N N . ARG A 1 229 ? 11.604 1.341 -1.317 1.00 93.44 229 ARG A N 1
ATOM 1831 C CA . ARG A 1 229 ? 12.172 0.496 -2.380 1.00 93.44 229 ARG A CA 1
ATOM 1832 C C . ARG A 1 229 ? 12.711 1.310 -3.552 1.00 93.44 229 ARG A C 1
ATOM 1834 O O . ARG A 1 229 ? 13.764 0.980 -4.084 1.00 93.44 229 ARG A O 1
ATOM 1841 N N . ALA A 1 230 ? 12.010 2.371 -3.941 1.00 93.31 230 ALA A N 1
ATOM 1842 C CA . ALA A 1 230 ? 12.419 3.267 -5.015 1.00 93.31 230 ALA A CA 1
ATOM 1843 C C . ALA A 1 230 ? 13.706 4.016 -4.656 1.00 93.31 230 ALA A C 1
ATOM 1845 O O . ALA A 1 230 ? 14.625 4.111 -5.468 1.00 93.31 230 ALA A O 1
ATOM 1846 N N . LYS A 1 231 ? 13.797 4.505 -3.416 1.00 94.19 231 LYS A N 1
ATOM 1847 C CA . LYS A 1 231 ? 15.001 5.141 -2.884 1.00 94.19 231 LYS A CA 1
ATOM 1848 C C . LYS A 1 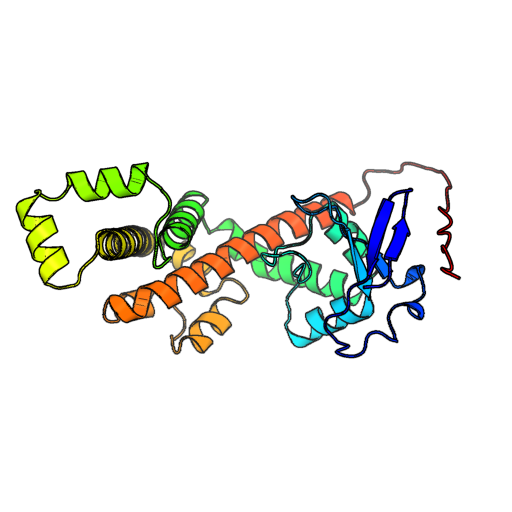231 ? 16.174 4.162 -2.852 1.00 94.19 231 LYS A C 1
ATOM 1850 O O . LYS A 1 231 ? 17.262 4.517 -3.297 1.00 94.19 231 LYS A O 1
ATOM 1855 N N . GLU A 1 232 ? 15.953 2.937 -2.379 1.00 94.19 232 GLU A N 1
ATOM 1856 C CA . GLU A 1 232 ? 16.977 1.889 -2.370 1.00 94.19 232 GLU A CA 1
ATOM 1857 C C . GLU A 1 232 ? 17.444 1.536 -3.792 1.00 94.19 232 GLU A C 1
ATOM 1859 O O . GLU A 1 232 ? 18.646 1.462 -4.038 1.00 94.19 232 GLU A O 1
ATOM 1864 N N . ALA A 1 233 ? 16.519 1.406 -4.747 1.00 92.88 233 ALA A N 1
ATOM 1865 C CA . ALA A 1 233 ? 16.835 1.130 -6.148 1.00 92.88 233 ALA A CA 1
ATOM 1866 C C . ALA A 1 233 ? 17.697 2.241 -6.771 1.00 92.88 233 ALA A C 1
ATOM 1868 O O . ALA A 1 233 ? 18.747 1.963 -7.348 1.00 92.88 233 ALA A O 1
ATOM 1869 N N . LEU A 1 234 ? 17.320 3.513 -6.586 1.00 91.50 234 LEU A N 1
ATOM 1870 C CA . LEU A 1 234 ? 18.115 4.655 -7.058 1.00 91.50 234 LEU A CA 1
ATOM 1871 C C . LEU A 1 234 ? 19.514 4.697 -6.419 1.00 91.50 234 LEU A C 1
ATOM 1873 O O . LEU A 1 234 ? 20.497 5.002 -7.100 1.00 91.50 234 LEU A O 1
ATOM 1877 N N . MET A 1 235 ? 19.633 4.358 -5.131 1.00 89.38 235 MET A N 1
ATOM 1878 C CA . MET A 1 235 ? 20.931 4.276 -4.451 1.00 89.38 235 MET A CA 1
ATOM 1879 C C . MET A 1 235 ? 21.815 3.168 -5.033 1.00 89.38 235 MET A C 1
ATOM 1881 O O . MET A 1 235 ? 23.000 3.402 -5.243 1.00 89.38 235 MET A O 1
ATOM 1885 N N . GLN A 1 236 ? 21.252 1.995 -5.337 1.00 86.56 236 GLN A N 1
ATOM 1886 C CA . GLN A 1 236 ? 21.980 0.882 -5.964 1.00 86.56 236 GLN A CA 1
ATOM 1887 C C . GLN A 1 236 ? 22.395 1.174 -7.415 1.00 86.56 236 GLN A C 1
ATOM 1889 O O . GLN A 1 236 ? 23.340 0.570 -7.917 1.00 86.56 236 GLN A O 1
ATOM 1894 N N . MET A 1 237 ? 21.695 2.086 -8.094 1.00 79.06 237 MET A N 1
ATOM 1895 C CA . MET A 1 237 ? 22.018 2.527 -9.456 1.00 79.06 237 MET A CA 1
ATOM 1896 C C . MET A 1 237 ? 23.050 3.650 -9.515 1.00 79.06 237 MET A C 1
ATOM 1898 O O . MET A 1 237 ? 23.658 3.869 -10.564 1.00 79.06 237 MET A O 1
ATOM 1902 N N . THR A 1 238 ? 23.244 4.376 -8.415 1.00 58.94 238 THR A N 1
ATOM 1903 C CA . THR A 1 238 ? 24.336 5.342 -8.326 1.00 58.94 238 THR A CA 1
ATOM 1904 C C . THR A 1 238 ? 25.638 4.539 -8.326 1.00 58.94 238 THR A C 1
ATOM 1906 O O . THR A 1 238 ? 25.764 3.641 -7.492 1.00 58.94 238 THR A O 1
ATOM 1909 N N . PRO A 1 239 ? 26.590 4.785 -9.246 1.00 51.19 239 PRO A N 1
ATOM 1910 C CA . PRO A 1 239 ? 27.796 3.975 -9.309 1.00 51.19 239 PRO A CA 1
ATOM 1911 C C . PRO A 1 239 ? 28.523 4.036 -7.964 1.00 51.19 239 PRO A C 1
ATOM 1913 O O . PRO A 1 239 ? 28.979 5.101 -7.550 1.00 51.19 239 PRO A O 1
ATOM 1916 N N . ALA A 1 240 ? 28.638 2.891 -7.287 1.00 44.19 240 ALA A N 1
ATOM 1917 C CA . ALA A 1 240 ? 29.807 2.656 -6.458 1.00 44.19 240 ALA A CA 1
ATOM 1918 C C . ALA A 1 240 ? 31.016 2.796 -7.393 1.00 44.19 240 ALA A C 1
ATOM 1920 O O . ALA A 1 240 ? 30.975 2.259 -8.502 1.00 44.19 240 ALA A O 1
ATOM 1921 N N . ASP A 1 241 ? 32.012 3.581 -6.986 1.00 38.62 241 ASP A N 1
ATOM 1922 C CA . ASP A 1 241 ? 33.221 3.880 -7.755 1.00 38.62 241 ASP A CA 1
ATOM 1923 C C . ASP A 1 241 ? 33.679 2.717 -8.656 1.00 38.62 241 ASP A C 1
ATOM 1925 O O . ASP A 1 241 ? 33.796 1.579 -8.204 1.00 38.62 241 ASP A O 1
ATOM 1929 N N . GLU A 1 242 ? 33.917 3.042 -9.933 1.00 40.66 242 GLU A N 1
ATOM 1930 C CA . GLU A 1 242 ? 34.602 2.254 -10.966 1.00 40.66 242 GLU A CA 1
ATOM 1931 C C . GLU A 1 242 ? 34.853 0.765 -10.646 1.00 40.66 242 GLU A C 1
ATOM 1933 O O . GLU A 1 242 ? 35.922 0.385 -10.165 1.00 40.66 242 GLU A O 1
ATOM 1938 N N . VAL A 1 243 ? 33.938 -0.117 -11.057 1.00 31.39 243 VAL A N 1
ATOM 1939 C CA . VAL A 1 243 ? 34.296 -1.518 -11.324 1.00 31.39 243 VAL A CA 1
ATOM 1940 C C . VAL A 1 243 ? 34.169 -1.780 -12.819 1.00 31.39 243 VAL A C 1
ATOM 1942 O O . VAL A 1 243 ? 33.080 -1.828 -13.385 1.00 31.39 243 VAL A O 1
ATOM 1945 N N . LYS A 1 244 ? 35.342 -1.893 -13.448 1.00 31.50 244 LYS A N 1
ATOM 1946 C CA . LYS A 1 244 ? 35.563 -2.323 -14.830 1.00 31.50 244 LYS A CA 1
ATOM 1947 C C . LYS A 1 244 ? 35.057 -3.748 -15.078 1.00 31.50 244 LYS A C 1
ATOM 1949 O O . LYS A 1 244 ? 35.263 -4.617 -14.239 1.00 31.50 244 LYS A O 1
ATOM 1954 N N . ASP A 1 245 ? 34.543 -3.928 -16.295 1.00 31.47 245 ASP A N 1
ATOM 1955 C CA . ASP A 1 245 ? 34.408 -5.148 -17.105 1.00 31.47 245 ASP A CA 1
ATOM 1956 C C . ASP A 1 245 ? 33.697 -6.376 -16.508 1.00 31.47 245 ASP A C 1
ATOM 1958 O O . ASP A 1 245 ? 34.166 -7.032 -15.583 1.00 31.47 245 ASP A O 1
ATOM 1962 N N . SER A 1 246 ? 32.663 -6.863 -17.197 1.00 34.84 246 SER A N 1
ATOM 1963 C CA . SER A 1 246 ? 32.856 -7.857 -18.272 1.00 34.84 246 SER A CA 1
ATOM 1964 C C . SER A 1 246 ? 31.523 -8.425 -18.776 1.00 34.84 246 SER A C 1
ATOM 1966 O O . SER A 1 246 ? 30.535 -8.519 -18.052 1.00 34.84 246 SER A O 1
ATOM 1968 N N . ASP A 1 247 ? 31.534 -8.765 -20.062 1.00 40.44 247 ASP A N 1
ATOM 1969 C CA . ASP A 1 247 ? 30.458 -9.320 -20.879 1.00 40.44 247 ASP A CA 1
ATOM 1970 C C . ASP A 1 247 ? 29.658 -10.465 -20.238 1.00 40.44 247 ASP A C 1
ATOM 1972 O O . ASP A 1 247 ? 30.231 -11.367 -19.628 1.00 40.44 247 ASP A O 1
ATOM 1976 N N . THR A 1 248 ? 28.345 -10.521 -20.510 1.00 37.00 248 THR A N 1
ATOM 1977 C CA . THR A 1 248 ? 27.678 -11.741 -21.025 1.00 37.00 248 THR A CA 1
ATOM 1978 C C . THR A 1 248 ? 26.214 -11.484 -21.412 1.00 37.00 248 THR A C 1
ATOM 1980 O O . THR A 1 248 ? 25.348 -11.262 -20.569 1.00 37.00 248 THR A O 1
ATOM 1983 N N . GLU A 1 249 ? 25.919 -11.575 -22.712 1.00 36.50 249 GLU A N 1
ATOM 1984 C CA . GLU A 1 249 ? 24.559 -11.660 -23.259 1.00 36.50 249 GLU A CA 1
ATOM 1985 C C . GLU A 1 249 ? 23.960 -13.057 -23.005 1.00 36.50 249 GLU A C 1
ATOM 1987 O O . GLU A 1 249 ? 24.529 -14.078 -23.394 1.00 36.50 249 GLU A O 1
ATOM 1992 N N . GLY A 1 250 ? 22.782 -13.120 -22.377 1.00 34.22 250 GLY A N 1
ATOM 1993 C CA . GLY A 1 250 ? 21.996 -14.348 -22.234 1.00 34.22 250 GLY A CA 1
ATOM 1994 C C . GLY A 1 250 ? 20.973 -14.498 -23.364 1.00 34.22 250 GLY A C 1
ATOM 1995 O O . GLY A 1 250 ? 20.057 -13.691 -23.484 1.00 34.22 250 GLY A O 1
ATOM 1996 N N . THR A 1 251 ? 21.096 -15.544 -24.186 1.00 33.56 251 THR A N 1
ATOM 1997 C CA . THR A 1 251 ? 20.153 -15.851 -25.278 1.00 33.56 251 THR A CA 1
ATOM 1998 C C . THR A 1 251 ? 18.904 -16.583 -24.763 1.00 33.56 251 THR A C 1
ATOM 2000 O O . THR A 1 251 ? 19.013 -17.646 -24.151 1.00 33.56 251 THR A O 1
ATOM 2003 N N . ILE A 1 252 ? 17.711 -16.064 -25.067 1.00 37.09 252 ILE A N 1
ATOM 2004 C CA . ILE A 1 252 ? 16.411 -16.715 -24.812 1.00 37.09 252 ILE A CA 1
ATOM 2005 C C . ILE A 1 252 ? 16.103 -17.702 -25.954 1.00 37.09 252 ILE A C 1
ATOM 2007 O O . ILE A 1 252 ? 16.269 -17.364 -27.125 1.00 37.09 252 ILE A O 1
ATOM 2011 N N . ARG A 1 253 ? 15.661 -18.929 -25.635 1.00 35.44 253 ARG A N 1
ATOM 2012 C CA . ARG A 1 253 ? 15.237 -19.943 -26.624 1.00 35.44 253 ARG A CA 1
ATOM 2013 C C . ARG A 1 253 ? 13.758 -20.276 -26.457 1.00 35.44 253 ARG A C 1
ATOM 2015 O O . ARG A 1 253 ? 13.331 -20.671 -25.378 1.00 35.44 253 ARG A O 1
ATOM 2022 N N . TYR A 1 254 ? 13.003 -20.176 -27.545 1.00 35.31 254 TYR A N 1
ATOM 2023 C CA . TYR A 1 254 ? 11.591 -20.545 -27.598 1.00 35.31 254 TYR A CA 1
ATOM 2024 C C . TYR A 1 254 ? 11.414 -22.050 -27.809 1.00 35.31 254 TYR A C 1
ATOM 2026 O O . TYR A 1 254 ? 12.153 -22.675 -28.574 1.00 35.31 254 TYR A O 1
ATOM 2034 N N . ARG A 1 255 ? 10.403 -22.629 -27.154 1.00 32.28 255 ARG A N 1
ATOM 2035 C CA . ARG A 1 255 ? 9.935 -23.991 -27.414 1.00 32.28 255 ARG A CA 1
ATOM 2036 C C . ARG A 1 255 ? 8.660 -23.880 -28.244 1.00 32.28 255 ARG A C 1
ATOM 2038 O O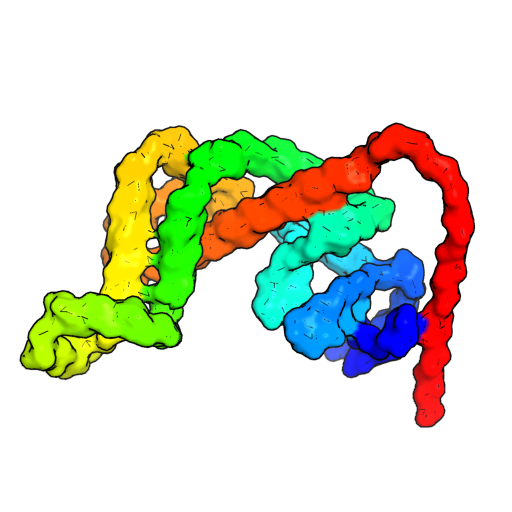 . ARG A 1 255 ? 7.591 -23.651 -27.695 1.00 32.28 255 ARG A O 1
ATOM 2045 N N . ASN A 1 256 ? 8.779 -24.012 -29.562 1.00 30.00 256 ASN A N 1
ATOM 2046 C CA . ASN A 1 256 ? 7.602 -24.155 -30.414 1.00 30.00 256 ASN A CA 1
ATOM 2047 C C . ASN A 1 256 ? 6.938 -25.494 -30.071 1.00 30.00 256 ASN A C 1
ATOM 2049 O O . ASN A 1 256 ? 7.558 -26.548 -30.234 1.00 30.00 256 ASN A O 1
ATOM 2053 N N . ALA A 1 257 ? 5.715 -25.447 -29.548 1.00 30.97 257 ALA A N 1
ATOM 2054 C CA . ALA A 1 257 ? 4.862 -26.620 -29.461 1.00 30.97 257 ALA A CA 1
ATOM 2055 C C . ALA A 1 257 ? 4.321 -26.914 -30.868 1.00 30.97 257 ALA A C 1
ATOM 2057 O O . ALA A 1 257 ? 3.675 -26.061 -31.475 1.00 30.97 257 ALA A O 1
ATOM 2058 N N . LEU A 1 258 ? 4.682 -28.090 -31.384 1.00 29.86 258 LEU A N 1
ATOM 2059 C CA . LEU A 1 258 ? 3.979 -28.773 -32.471 1.00 29.86 258 LEU A CA 1
ATOM 2060 C C . LEU A 1 258 ? 2.653 -29.334 -31.952 1.00 29.86 258 LEU A C 1
ATOM 2062 O O . LEU A 1 258 ? 2.642 -29.769 -30.775 1.00 29.86 258 LEU A O 1
#

Foldseek 3Di:
DDWFADPNDTAAEDDPPDPDPPCRVPQPPLQWQKAQQDPVRHIYIYGLVRQLVCCVPVVDRWPVVDVVIAHGFLVSLLVSLVSDPSSVVSLVVLLVQLVQLLVLADPVLLVLLVLLLQLLDPDRPDPVLLVVLCVVDDPVVQVVCVVVVHHSSNSSNLVSVVSSLVVLVPDDPSNQLSLLSRPPNQVLCVVLVHHRGLVRLVPDDRVSRSVSSSVSSVVSSRSSVNNVSSVSSVVVVPDPPDDDDDDDDDDIDDDDDD